Protein AF-A0A411WK55-F1 (afdb_monomer_lite)

pLDDT: mean 79.63, std 10.91, range [47.47, 95.5]

Structure (mmCIF, N/CA/C/O backbone):
data_AF-A0A411WK55-F1
#
_entry.id   AF-A0A411WK55-F1
#
loop_
_atom_site.group_PDB
_atom_site.id
_atom_site.type_symbol
_atom_site.label_atom_id
_atom_site.label_alt_id
_atom_site.label_comp_id
_atom_site.label_asym_id
_atom_site.label_entity_id
_atom_site.label_seq_id
_atom_site.pdbx_PDB_ins_code
_atom_site.Cartn_x
_atom_site.Cartn_y
_atom_site.Cartn_z
_atom_site.occupancy
_atom_site.B_iso_or_equiv
_atom_site.auth_seq_id
_atom_site.auth_comp_id
_atom_site.auth_asym_id
_atom_site.auth_atom_id
_atom_site.pdbx_PDB_model_num
ATOM 1 N N . MET A 1 1 ? -20.002 11.702 21.467 1.00 51.81 1 MET A N 1
ATOM 2 C CA . MET A 1 1 ? -18.651 11.109 21.383 1.00 51.81 1 MET A CA 1
ATOM 3 C C . MET A 1 1 ? -18.564 10.026 20.300 1.00 51.81 1 MET A C 1
ATOM 5 O O . MET A 1 1 ? -18.012 10.334 19.254 1.00 51.81 1 MET A O 1
ATOM 9 N N . LYS A 1 2 ? -19.257 8.874 20.418 1.00 56.66 2 LYS A N 1
ATOM 10 C CA . LYS A 1 2 ? -19.287 7.776 19.410 1.00 56.66 2 LYS A CA 1
ATOM 11 C C . LYS A 1 2 ? -19.399 8.180 17.933 1.00 56.66 2 LYS A C 1
ATOM 13 O O . LYS A 1 2 ? -18.651 7.687 17.099 1.00 56.66 2 LYS A O 1
ATOM 18 N N . LYS A 1 3 ? -20.364 9.044 17.592 1.00 66.00 3 LYS A N 1
ATOM 19 C CA . LYS A 1 3 ? -20.593 9.453 16.196 1.00 66.00 3 LYS A CA 1
ATOM 20 C C . LYS A 1 3 ? -19.420 10.270 15.648 1.00 66.00 3 LYS A C 1
ATOM 22 O O . LYS A 1 3 ? -19.093 10.124 14.482 1.00 66.00 3 LYS A O 1
ATOM 27 N N . ALA A 1 4 ? -18.774 11.075 16.493 1.00 69.44 4 ALA A N 1
ATOM 28 C CA . ALA A 1 4 ? -17.650 11.920 16.102 1.00 69.44 4 ALA A CA 1
ATOM 29 C C . ALA A 1 4 ? -16.384 11.088 15.837 1.00 69.44 4 ALA A C 1
ATOM 31 O O . ALA A 1 4 ? -15.722 11.294 14.826 1.00 69.44 4 ALA A O 1
ATOM 32 N N . GLU A 1 5 ? -16.089 10.102 16.688 1.00 65.69 5 GLU A N 1
ATOM 33 C CA . GLU A 1 5 ? -14.929 9.208 16.523 1.00 65.69 5 GLU A CA 1
ATOM 34 C C . GLU A 1 5 ? -15.105 8.265 15.330 1.00 65.69 5 GLU A C 1
ATOM 36 O O . GLU A 1 5 ? -14.222 8.175 14.477 1.00 65.69 5 GLU A O 1
ATOM 41 N N . ALA A 1 6 ? -16.280 7.638 15.199 1.00 68.75 6 ALA A N 1
ATOM 42 C CA . ALA A 1 6 ? -16.595 6.793 14.047 1.00 68.75 6 ALA A CA 1
ATOM 43 C C . ALA A 1 6 ? -16.559 7.584 12.727 1.00 68.75 6 ALA A C 1
ATOM 45 O O . ALA A 1 6 ? -16.070 7.087 11.713 1.00 68.75 6 ALA A O 1
ATOM 46 N N . GLN A 1 7 ? -17.036 8.832 12.737 1.00 75.38 7 GLN A N 1
ATOM 47 C CA . GLN A 1 7 ? -16.972 9.720 11.578 1.00 75.38 7 GLN A CA 1
ATOM 48 C C . GLN A 1 7 ? -15.535 10.149 11.264 1.00 75.38 7 GLN A C 1
ATOM 50 O O . GLN A 1 7 ? -15.163 10.172 10.093 1.00 75.38 7 GLN A O 1
ATOM 55 N N . SER A 1 8 ? -14.707 10.416 12.279 1.00 73.25 8 SER A N 1
ATOM 56 C CA . SER A 1 8 ? -13.280 10.698 12.091 1.00 73.25 8 SER A CA 1
ATOM 57 C C . SER A 1 8 ? -12.547 9.508 11.465 1.00 73.25 8 SER A C 1
ATOM 59 O O . SER A 1 8 ? -11.769 9.683 10.527 1.00 73.25 8 SER A O 1
ATOM 61 N N . TYR A 1 9 ? -12.844 8.281 11.907 1.00 72.62 9 TYR A N 1
ATOM 62 C CA . TYR A 1 9 ? -12.300 7.070 11.292 1.00 72.62 9 TYR A CA 1
ATOM 63 C C . TYR A 1 9 ? -12.713 6.939 9.824 1.00 72.62 9 TYR A C 1
ATOM 65 O O . TYR A 1 9 ? -11.862 6.726 8.959 1.00 72.62 9 TYR A O 1
ATOM 73 N N . TRP A 1 10 ? -14.005 7.108 9.529 1.00 76.88 10 TRP A N 1
ATOM 74 C CA . TRP A 1 10 ? -14.498 7.042 8.156 1.00 76.88 10 TRP A CA 1
ATOM 75 C C . TRP A 1 10 ? -13.820 8.093 7.268 1.00 76.88 10 TRP A C 1
ATOM 77 O O . TRP A 1 10 ? -13.383 7.780 6.165 1.00 76.88 10 TRP A O 1
ATOM 87 N N . GLN A 1 11 ? -13.633 9.317 7.766 1.00 81.81 11 GLN A N 1
ATOM 88 C CA . GLN A 1 11 ? -12.897 10.358 7.045 1.00 81.81 11 GLN A CA 1
ATOM 89 C C . GLN A 1 11 ? -11.448 9.949 6.751 1.00 81.81 11 GLN A C 1
ATOM 91 O O . GLN A 1 11 ? -10.995 10.099 5.617 1.00 81.81 11 GLN A O 1
ATOM 96 N N . ARG A 1 12 ? -10.733 9.373 7.728 1.00 81.81 12 ARG A N 1
ATOM 97 C CA . ARG A 1 12 ? -9.362 8.872 7.525 1.00 81.81 12 ARG A CA 1
ATOM 98 C C . ARG A 1 12 ? -9.328 7.749 6.491 1.00 81.81 12 ARG A C 1
ATOM 100 O O . ARG A 1 12 ? -8.509 7.790 5.580 1.00 81.81 12 ARG A O 1
ATOM 107 N N . SER A 1 13 ? -10.232 6.775 6.589 1.00 82.06 13 SER A N 1
ATOM 108 C CA . SER A 1 13 ? -10.284 5.657 5.642 1.00 82.06 13 SER A CA 1
ATOM 109 C C . SER A 1 13 ? -10.626 6.115 4.221 1.00 82.06 13 SER A C 1
ATOM 111 O O . SER A 1 13 ? -10.028 5.617 3.271 1.00 82.06 13 SER A O 1
ATOM 113 N N . MET A 1 14 ? -11.540 7.079 4.061 1.00 85.25 14 MET A N 1
ATOM 114 C CA . MET A 1 14 ? -11.837 7.672 2.751 1.00 85.25 14 MET A CA 1
ATOM 115 C C . MET A 1 14 ? -10.642 8.437 2.184 1.00 85.25 14 MET A C 1
ATOM 117 O O . MET A 1 14 ? -10.409 8.375 0.982 1.00 85.25 14 MET A O 1
ATOM 121 N N . LEU A 1 15 ? -9.861 9.121 3.027 1.00 88.19 15 LEU A N 1
ATOM 122 C CA . LEU A 1 15 ? -8.651 9.816 2.592 1.00 88.19 15 LEU A CA 1
ATOM 123 C C . LEU A 1 15 ? -7.619 8.831 2.035 1.00 88.19 15 LEU A C 1
ATOM 125 O O . LEU A 1 15 ? -7.113 9.047 0.936 1.00 88.19 15 LEU A O 1
ATOM 129 N N . PHE A 1 16 ? -7.339 7.729 2.738 1.00 87.94 16 PHE A N 1
ATOM 130 C CA . PHE A 1 16 ? -6.414 6.708 2.232 1.00 87.94 16 PHE A CA 1
ATOM 131 C C . PHE A 1 16 ? -6.921 6.044 0.952 1.00 87.94 16 PHE A C 1
ATOM 133 O O . PHE A 1 16 ? -6.137 5.845 0.026 1.00 87.94 16 PHE A O 1
ATOM 140 N N . LEU A 1 17 ? -8.225 5.763 0.867 1.00 88.06 17 LEU A N 1
ATOM 141 C CA . LEU A 1 17 ? -8.839 5.234 -0.348 1.00 88.06 17 LEU A CA 1
ATOM 142 C C . LEU A 1 17 ? -8.695 6.216 -1.522 1.00 88.06 17 LEU A C 1
ATOM 144 O O . LEU A 1 17 ? -8.305 5.807 -2.612 1.00 88.06 17 LEU A O 1
ATOM 148 N N . ALA A 1 18 ? -8.965 7.505 -1.303 1.00 91.75 18 ALA A N 1
ATOM 149 C CA . ALA A 1 18 ? -8.844 8.539 -2.327 1.00 91.75 18 ALA A CA 1
ATOM 150 C C . ALA A 1 18 ? -7.392 8.705 -2.794 1.00 91.75 18 ALA A C 1
ATOM 152 O O . ALA A 1 18 ? -7.129 8.706 -3.994 1.00 91.75 18 ALA A O 1
ATOM 153 N N . MET A 1 19 ? -6.438 8.768 -1.860 1.00 91.19 19 MET A N 1
ATOM 154 C CA . MET A 1 19 ? -5.007 8.816 -2.177 1.00 91.19 19 MET A CA 1
ATOM 155 C C . MET A 1 19 ? -4.568 7.570 -2.954 1.00 91.19 19 MET A C 1
ATOM 157 O O . MET A 1 19 ? -3.889 7.684 -3.972 1.00 91.19 19 MET A O 1
ATOM 161 N N . GLY A 1 20 ? -5.007 6.384 -2.526 1.00 91.62 20 GLY A N 1
ATOM 162 C CA . GLY A 1 20 ? -4.757 5.130 -3.232 1.00 91.62 20 GLY A CA 1
ATOM 163 C C . GLY A 1 20 ? -5.333 5.132 -4.649 1.00 91.62 20 GLY A C 1
ATOM 164 O O . GLY A 1 20 ? -4.647 4.722 -5.584 1.00 91.62 20 GLY A O 1
ATOM 165 N N . ALA A 1 21 ? -6.551 5.644 -4.838 1.00 93.06 21 ALA A N 1
ATOM 166 C CA . ALA A 1 21 ? -7.191 5.754 -6.147 1.00 93.06 21 ALA A CA 1
ATOM 167 C C . ALA A 1 21 ? -6.436 6.713 -7.081 1.00 93.06 21 ALA A C 1
ATOM 169 O O . ALA A 1 21 ? -6.178 6.360 -8.230 1.00 93.06 21 ALA A O 1
ATOM 170 N N . VAL A 1 22 ? -6.021 7.883 -6.583 1.00 95.50 22 VAL A N 1
ATOM 171 C CA . VAL A 1 22 ? -5.229 8.859 -7.352 1.00 95.50 22 VAL A CA 1
ATOM 172 C C . VAL A 1 22 ? -3.902 8.252 -7.803 1.00 95.50 22 VAL A C 1
ATOM 174 O O . VAL A 1 22 ? -3.541 8.363 -8.973 1.00 95.50 22 VAL A O 1
ATOM 177 N N . ILE A 1 23 ? -3.198 7.557 -6.909 1.00 94.81 23 ILE A N 1
ATOM 178 C CA . ILE A 1 23 ? -1.915 6.919 -7.233 1.00 94.81 23 ILE A CA 1
ATOM 179 C C . ILE A 1 23 ? -2.110 5.758 -8.205 1.00 94.81 23 ILE A C 1
ATOM 181 O O . ILE A 1 23 ? -1.324 5.614 -9.135 1.00 94.81 23 ILE A O 1
ATOM 185 N N . THR A 1 24 ? -3.172 4.967 -8.043 1.00 94.31 24 THR A N 1
ATOM 186 C CA . THR A 1 24 ? -3.509 3.881 -8.978 1.00 94.31 24 THR A CA 1
ATOM 187 C C . THR A 1 24 ? -3.801 4.430 -10.373 1.00 94.31 24 THR A C 1
ATOM 189 O O . THR A 1 24 ? -3.313 3.891 -11.364 1.00 94.31 24 THR A O 1
ATOM 192 N N . LEU A 1 25 ? -4.558 5.526 -10.463 1.00 95.50 25 LEU A N 1
ATOM 193 C CA . LEU A 1 25 ? -4.863 6.191 -11.727 1.00 95.50 25 LEU A CA 1
ATOM 194 C C . LEU A 1 25 ? -3.594 6.740 -12.381 1.00 95.50 25 LEU A C 1
ATOM 196 O O . LEU A 1 25 ? -3.365 6.507 -13.565 1.00 95.50 25 LEU A O 1
ATOM 200 N N . PHE A 1 26 ? -2.743 7.418 -11.609 1.00 94.69 26 PHE A N 1
ATOM 201 C CA . PHE A 1 26 ? -1.480 7.948 -12.113 1.00 94.69 26 PHE A CA 1
ATOM 202 C C . PHE A 1 26 ? -0.539 6.828 -12.576 1.00 94.69 26 PHE A C 1
ATOM 204 O O . PHE A 1 26 ? 0.022 6.913 -13.666 1.00 94.69 26 PHE A O 1
ATOM 211 N N . PHE A 1 27 ? -0.443 5.735 -11.811 1.00 94.50 27 PHE A N 1
ATOM 212 C CA . PHE A 1 27 ? 0.289 4.535 -12.214 1.00 94.50 27 PHE A CA 1
ATOM 213 C C . PHE A 1 27 ? -0.250 3.973 -13.532 1.00 94.50 27 PHE A C 1
ATOM 215 O O . PHE A 1 27 ? 0.533 3.695 -14.431 1.00 94.50 27 PHE A O 1
ATOM 222 N N . GLY A 1 28 ? -1.573 3.856 -13.678 1.00 94.44 28 GLY A N 1
ATOM 223 C CA . GLY A 1 28 ? -2.207 3.382 -14.907 1.00 94.44 28 GLY A CA 1
ATOM 224 C C . GLY A 1 28 ? -1.860 4.243 -16.123 1.00 94.44 28 GLY A C 1
ATOM 225 O O . GLY A 1 28 ? -1.480 3.705 -17.159 1.00 94.44 28 GLY A O 1
ATOM 226 N N . ILE A 1 29 ? -1.916 5.573 -15.991 1.00 94.88 29 ILE A N 1
ATOM 227 C CA . ILE A 1 29 ? -1.540 6.497 -17.075 1.00 94.88 29 ILE A CA 1
ATOM 228 C C . ILE A 1 29 ? -0.087 6.270 -17.501 1.00 94.88 29 ILE A C 1
ATOM 230 O O . ILE A 1 29 ? 0.184 6.149 -18.694 1.00 94.88 29 ILE A O 1
ATOM 234 N N . VAL A 1 30 ? 0.842 6.182 -16.544 1.00 93.94 30 VAL A N 1
ATOM 235 C CA . VAL A 1 30 ? 2.261 5.960 -16.855 1.00 93.94 30 VAL A CA 1
ATOM 236 C C . VAL A 1 30 ? 2.475 4.568 -17.458 1.00 93.94 30 VAL A C 1
ATOM 238 O O . VAL A 1 30 ? 3.182 4.450 -18.456 1.00 93.94 30 VAL A O 1
ATOM 241 N N . PHE A 1 31 ? 1.801 3.541 -16.939 1.00 92.31 31 PHE A N 1
ATOM 242 C CA . PHE A 1 31 ? 1.929 2.156 -17.395 1.00 92.31 31 PHE A CA 1
ATOM 243 C C . PHE A 1 31 ? 1.496 1.944 -18.852 1.00 92.31 31 PHE A C 1
ATOM 245 O O . PHE A 1 31 ? 2.062 1.097 -19.546 1.00 92.31 31 PHE A O 1
ATOM 252 N N . PHE A 1 32 ? 0.493 2.695 -19.316 1.00 92.56 32 PHE A N 1
ATOM 253 C CA . PHE A 1 32 ? 0.007 2.655 -20.700 1.00 92.56 32 PHE A CA 1
ATOM 254 C C . PHE A 1 32 ? 0.627 3.732 -21.603 1.00 92.56 32 PHE A C 1
ATOM 256 O O . PHE A 1 32 ? 0.312 3.787 -22.792 1.00 92.56 32 PHE A O 1
ATOM 263 N N . SER A 1 33 ? 1.496 4.589 -21.065 1.00 92.25 33 SER A N 1
ATOM 264 C CA . SER A 1 33 ? 2.212 5.595 -21.851 1.00 92.25 33 SER A CA 1
ATOM 265 C C . SER A 1 33 ? 3.366 4.983 -22.657 1.00 92.25 33 SER A C 1
ATOM 267 O O . SER A 1 33 ? 3.734 3.820 -22.482 1.00 92.25 33 SER A O 1
ATOM 269 N N . THR A 1 34 ? 3.938 5.768 -23.574 1.00 87.44 34 THR A N 1
ATOM 270 C CA . THR A 1 34 ? 5.032 5.319 -24.442 1.00 87.44 34 THR A CA 1
ATOM 271 C C . THR A 1 34 ? 6.211 4.796 -23.629 1.00 87.44 34 THR A C 1
ATOM 273 O O . THR A 1 34 ? 6.755 5.491 -22.773 1.00 87.44 34 THR A O 1
ATOM 276 N N . SER A 1 35 ? 6.644 3.579 -23.956 1.00 85.44 35 SER A N 1
ATOM 277 C CA . SER A 1 35 ? 7.739 2.887 -23.286 1.00 85.44 35 SER A CA 1
ATOM 278 C C . SER A 1 35 ? 9.071 3.616 -23.457 1.00 85.44 35 SER A C 1
ATOM 280 O O . SER A 1 35 ? 9.732 3.504 -24.486 1.00 85.44 35 SER A O 1
ATOM 282 N N . THR A 1 36 ? 9.481 4.337 -22.418 1.00 87.12 36 THR A N 1
ATOM 283 C CA . THR A 1 36 ? 10.790 4.983 -22.305 1.00 87.12 36 THR A CA 1
ATOM 284 C C . THR A 1 36 ? 11.476 4.574 -21.002 1.00 87.12 36 THR A C 1
ATOM 286 O O . THR A 1 36 ? 10.853 4.098 -20.054 1.00 87.12 36 THR A O 1
ATOM 289 N N . LEU A 1 37 ? 12.787 4.795 -20.915 1.00 82.62 37 LEU A N 1
ATOM 290 C CA . LEU A 1 37 ? 13.534 4.521 -19.684 1.00 82.62 37 LEU A CA 1
ATOM 291 C C . LEU A 1 37 ? 13.024 5.376 -18.507 1.00 82.62 37 LEU A C 1
ATOM 293 O O . LEU A 1 37 ? 12.929 4.895 -17.378 1.00 82.62 37 LEU A O 1
ATOM 297 N N . ILE A 1 38 ? 12.628 6.620 -18.791 1.00 86.19 38 ILE A N 1
ATOM 298 C CA . ILE A 1 38 ? 12.078 7.558 -17.807 1.00 86.19 38 ILE A CA 1
ATOM 299 C C . ILE A 1 38 ? 10.718 7.074 -17.297 1.00 86.19 38 ILE A C 1
ATOM 301 O O . ILE A 1 38 ? 10.494 7.083 -16.090 1.00 86.19 38 ILE A O 1
ATOM 305 N N . THR A 1 39 ? 9.824 6.608 -18.177 1.00 90.44 39 THR A N 1
ATOM 306 C CA . THR A 1 39 ? 8.502 6.118 -17.752 1.00 90.44 39 THR A CA 1
ATOM 307 C C . THR A 1 39 ? 8.622 4.923 -16.816 1.00 90.44 39 THR A C 1
ATOM 309 O O . THR A 1 39 ? 7.969 4.918 -15.781 1.00 90.44 39 THR A O 1
ATOM 312 N N . TYR A 1 40 ? 9.522 3.970 -17.081 1.00 88.00 40 TYR A N 1
ATOM 313 C CA . TYR A 1 40 ? 9.740 2.836 -16.172 1.00 88.00 40 TYR A CA 1
ATOM 314 C C . TYR A 1 40 ? 10.320 3.249 -14.819 1.00 88.00 40 TYR A C 1
ATOM 316 O O . TYR A 1 40 ? 9.947 2.692 -13.787 1.00 88.00 40 TYR A O 1
ATOM 324 N N . PHE A 1 41 ? 11.213 4.241 -14.802 1.00 85.56 41 PHE A N 1
ATOM 325 C CA . PHE A 1 41 ? 11.703 4.805 -13.548 1.00 85.56 41 PHE A CA 1
ATOM 326 C C . PHE A 1 41 ? 10.572 5.456 -12.743 1.00 85.56 41 PHE A C 1
ATOM 328 O O . PHE A 1 41 ? 10.442 5.211 -11.544 1.00 85.56 41 PHE A O 1
ATOM 335 N N . ILE A 1 42 ? 9.706 6.221 -13.409 1.00 89.88 42 ILE A N 1
ATOM 336 C CA . ILE A 1 42 ? 8.528 6.831 -12.789 1.00 89.88 42 ILE A CA 1
ATOM 337 C C . ILE A 1 42 ? 7.558 5.754 -12.272 1.00 89.88 42 ILE A C 1
ATOM 339 O O . ILE A 1 42 ? 7.096 5.870 -11.138 1.00 89.88 42 ILE A O 1
ATOM 343 N N . GLU A 1 43 ? 7.294 4.680 -13.029 1.00 92.06 43 GLU A N 1
ATOM 344 C CA . GLU A 1 43 ? 6.476 3.546 -12.564 1.00 92.06 43 GLU A CA 1
ATOM 345 C C . GLU A 1 43 ? 7.021 2.954 -11.256 1.00 92.06 43 GLU A C 1
ATOM 347 O O . GLU A 1 43 ? 6.259 2.735 -10.312 1.00 92.06 43 GLU A O 1
ATOM 352 N N . MET A 1 44 ? 8.343 2.747 -11.169 1.00 88.69 44 MET A N 1
ATOM 353 C CA . MET A 1 44 ? 8.988 2.254 -9.950 1.00 88.69 44 MET A CA 1
ATOM 354 C C . MET A 1 44 ? 8.758 3.205 -8.770 1.00 88.69 44 MET A C 1
ATOM 356 O O . MET A 1 44 ? 8.324 2.757 -7.708 1.00 88.69 44 MET A O 1
ATOM 360 N N . VAL A 1 45 ? 8.966 4.512 -8.949 1.00 88.94 45 VAL A N 1
ATOM 361 C CA . VAL A 1 45 ? 8.745 5.510 -7.887 1.00 88.94 45 VAL A CA 1
ATOM 362 C C . VAL A 1 45 ? 7.289 5.504 -7.410 1.00 88.94 45 VAL A C 1
ATOM 364 O O . VAL A 1 45 ? 7.037 5.425 -6.207 1.00 88.94 45 VAL A O 1
ATOM 367 N N . ILE A 1 46 ? 6.324 5.519 -8.335 1.00 92.81 46 ILE A N 1
ATOM 368 C CA . ILE A 1 46 ? 4.891 5.505 -8.001 1.00 92.81 46 ILE A CA 1
ATOM 369 C C . ILE A 1 46 ? 4.521 4.218 -7.261 1.00 92.81 46 ILE A C 1
ATOM 371 O O . ILE A 1 46 ? 3.767 4.258 -6.290 1.00 92.81 46 ILE A O 1
ATOM 375 N N . SER A 1 47 ? 5.071 3.076 -7.676 1.00 92.88 47 SER A N 1
ATOM 376 C CA . SER A 1 47 ? 4.798 1.796 -7.024 1.00 92.88 47 SER A CA 1
ATOM 377 C C . SER A 1 47 ? 5.281 1.766 -5.566 1.00 92.88 47 SER A C 1
ATOM 379 O O . SER A 1 47 ? 4.556 1.298 -4.688 1.00 92.88 47 SER A O 1
ATOM 381 N N . ILE A 1 48 ? 6.437 2.376 -5.270 1.00 89.44 48 ILE A N 1
ATOM 382 C CA . ILE A 1 48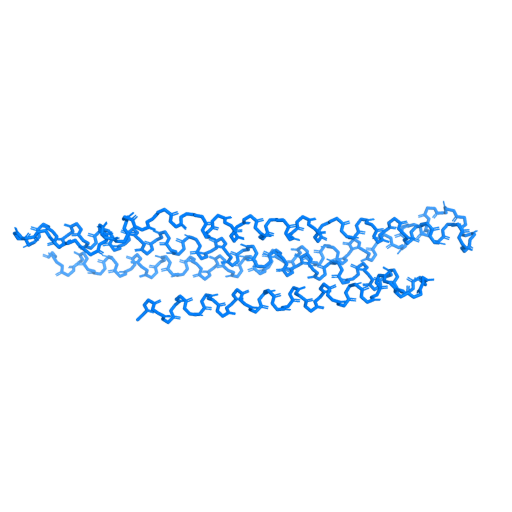 ? 6.944 2.534 -3.898 1.00 89.44 48 ILE A CA 1
ATOM 383 C C . ILE A 1 48 ? 6.027 3.457 -3.083 1.00 89.44 48 ILE A C 1
ATOM 385 O O . ILE A 1 48 ? 5.733 3.152 -1.926 1.00 89.44 48 ILE A O 1
ATOM 389 N N . MET A 1 49 ? 5.528 4.550 -3.673 1.00 90.38 49 MET A N 1
ATOM 390 C CA . MET A 1 49 ? 4.534 5.418 -3.020 1.00 90.38 49 MET A CA 1
ATOM 391 C C . MET A 1 49 ? 3.216 4.678 -2.740 1.00 90.38 49 MET A C 1
ATOM 393 O O . MET A 1 49 ? 2.579 4.889 -1.710 1.00 90.38 49 MET A O 1
ATOM 397 N N . GLY A 1 50 ? 2.806 3.774 -3.626 1.00 92.50 50 GLY A N 1
ATOM 398 C CA . GLY A 1 50 ? 1.647 2.921 -3.393 1.00 92.50 50 GLY A CA 1
ATOM 399 C C . GLY A 1 50 ? 1.851 1.939 -2.232 1.00 92.50 50 GLY A C 1
ATOM 400 O O . GLY A 1 50 ? 0.942 1.745 -1.421 1.00 92.50 50 GLY A O 1
ATOM 401 N N . ILE A 1 51 ? 3.060 1.384 -2.072 1.00 91.19 51 ILE A N 1
ATOM 402 C CA . ILE A 1 51 ? 3.416 0.545 -0.914 1.00 91.19 51 ILE A CA 1
ATOM 403 C C . ILE A 1 51 ? 3.327 1.343 0.392 1.00 91.19 51 ILE A C 1
ATOM 405 O O . ILE A 1 51 ? 2.736 0.860 1.358 1.00 91.19 51 ILE A O 1
ATOM 409 N N . THR A 1 52 ? 3.876 2.563 0.447 1.00 89.75 52 THR A N 1
ATOM 410 C CA . THR A 1 52 ? 3.838 3.373 1.681 1.00 89.75 52 THR A CA 1
ATOM 411 C C . THR A 1 52 ? 2.408 3.696 2.097 1.00 89.75 52 THR A C 1
ATOM 413 O O . THR A 1 52 ? 2.055 3.544 3.266 1.00 89.75 52 THR A O 1
ATOM 416 N N . ILE A 1 53 ? 1.556 4.077 1.145 1.00 90.69 53 ILE A N 1
ATOM 417 C CA . ILE A 1 53 ? 0.165 4.441 1.428 1.00 90.69 53 ILE A CA 1
ATOM 418 C C . ILE A 1 53 ? -0.687 3.227 1.787 1.00 90.69 53 ILE A C 1
ATOM 420 O O . ILE A 1 53 ? -1.454 3.297 2.746 1.00 90.69 53 ILE A O 1
ATOM 424 N N . SER A 1 54 ? -0.535 2.101 1.086 1.00 91.56 54 SER A N 1
ATOM 425 C CA . SER A 1 54 ? -1.257 0.869 1.433 1.00 91.56 54 SER A CA 1
ATOM 426 C C . SER A 1 54 ? -0.840 0.321 2.800 1.00 91.56 54 SER A C 1
ATOM 428 O O . SER A 1 54 ? -1.695 -0.102 3.579 1.00 91.56 54 SER A O 1
ATOM 430 N N . HIS A 1 55 ? 0.446 0.409 3.151 1.00 88.62 55 HIS A N 1
ATOM 431 C CA . HIS A 1 55 ? 0.926 0.054 4.483 1.00 88.62 55 HIS A CA 1
ATOM 432 C C . HIS A 1 55 ? 0.360 0.983 5.567 1.00 88.62 55 HIS A C 1
ATOM 434 O O . HIS A 1 55 ? -0.165 0.507 6.577 1.00 88.62 55 HIS A O 1
ATOM 440 N N . ALA A 1 56 ? 0.403 2.302 5.353 1.00 86.19 56 ALA A N 1
ATOM 441 C CA . ALA A 1 56 ? -0.182 3.273 6.277 1.00 86.19 56 ALA A CA 1
ATOM 442 C C . ALA A 1 56 ? -1.688 3.028 6.482 1.00 86.19 56 ALA A C 1
ATOM 444 O O . ALA A 1 56 ? -2.176 3.032 7.615 1.00 86.19 56 ALA A O 1
ATOM 445 N N . TRP A 1 57 ? -2.418 2.727 5.406 1.00 88.12 57 TRP A N 1
ATOM 446 C CA . TRP A 1 57 ? -3.847 2.434 5.468 1.00 88.12 57 TRP A CA 1
ATOM 447 C C . TRP A 1 57 ? -4.153 1.136 6.229 1.00 88.12 57 TRP A C 1
ATOM 449 O O . TRP A 1 57 ? -5.044 1.108 7.089 1.00 88.12 57 TRP A O 1
ATOM 459 N N . TYR A 1 58 ? -3.362 0.081 6.004 1.00 87.31 58 TYR A N 1
ATOM 460 C CA . TYR A 1 58 ? -3.448 -1.159 6.774 1.00 87.31 58 TYR A CA 1
ATOM 461 C C . TYR A 1 58 ? -3.267 -0.900 8.276 1.00 87.31 58 TYR A C 1
ATOM 463 O O . TYR A 1 58 ? -4.063 -1.372 9.090 1.00 87.31 58 TYR A O 1
ATOM 471 N N . ARG A 1 59 ? -2.270 -0.093 8.657 1.00 82.19 59 ARG A N 1
ATOM 472 C CA . ARG A 1 59 ? -1.994 0.255 10.061 1.00 82.19 59 ARG A CA 1
ATOM 473 C C . ARG A 1 59 ? -3.148 1.006 10.712 1.00 82.19 59 ARG A C 1
ATOM 475 O O . ARG A 1 59 ? -3.568 0.628 11.803 1.00 82.19 59 ARG A O 1
ATOM 482 N N . VAL A 1 60 ? -3.698 2.013 10.037 1.00 82.56 60 VAL A N 1
ATOM 483 C CA . VAL A 1 60 ? -4.865 2.760 10.535 1.00 82.56 60 VAL A CA 1
ATOM 484 C C . VAL A 1 60 ? -6.066 1.835 10.734 1.00 82.56 60 VAL A C 1
ATOM 486 O O . VAL A 1 60 ? -6.800 1.967 11.713 1.00 82.56 60 VAL A O 1
ATOM 489 N N . THR A 1 61 ? -6.233 0.846 9.858 1.00 84.06 61 THR A N 1
ATOM 490 C CA . THR A 1 61 ? -7.297 -0.157 9.982 1.00 84.06 61 THR A CA 1
ATOM 491 C C . THR A 1 61 ? -7.070 -1.090 11.173 1.00 84.06 61 THR A C 1
ATOM 493 O O . THR A 1 61 ? -8.007 -1.367 11.920 1.00 84.06 61 THR A O 1
ATOM 496 N N . VAL A 1 62 ? -5.834 -1.542 11.405 1.00 81.44 62 VAL A N 1
ATOM 497 C CA . VAL A 1 62 ? -5.493 -2.358 12.582 1.00 81.44 62 VAL A CA 1
ATOM 498 C C . VAL A 1 62 ? -5.687 -1.575 13.880 1.00 81.44 62 VAL A C 1
ATOM 500 O O . VAL A 1 62 ? -6.292 -2.115 14.807 1.00 81.44 62 VAL A O 1
ATOM 503 N N . ASN A 1 63 ? -5.239 -0.317 13.944 1.00 79.25 63 ASN A N 1
ATOM 504 C CA . ASN A 1 63 ? -5.386 0.483 15.160 1.00 79.25 63 ASN A CA 1
ATOM 505 C C . ASN A 1 63 ? -6.866 0.749 15.480 1.00 79.25 63 ASN A C 1
ATOM 507 O O . ASN A 1 63 ? -7.309 0.586 16.613 1.00 79.25 63 ASN A O 1
ATOM 511 N N . ASN A 1 64 ? -7.681 1.027 14.458 1.00 77.00 64 ASN A N 1
ATOM 512 C CA . ASN A 1 64 ? -9.125 1.164 14.644 1.00 77.00 64 ASN A CA 1
ATOM 513 C C . ASN A 1 64 ? -9.771 -0.110 15.215 1.00 77.00 64 ASN A C 1
ATOM 515 O O . ASN A 1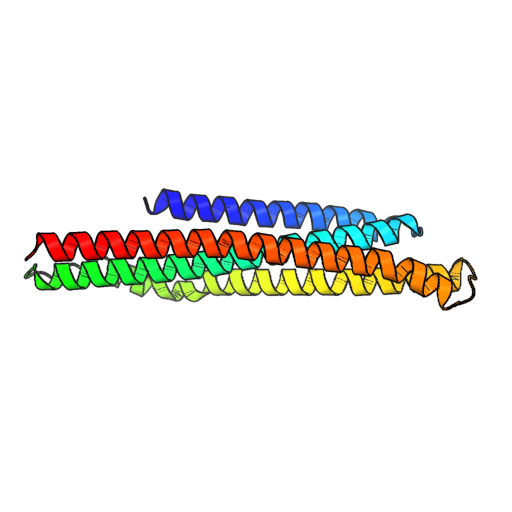 64 ? -10.644 -0.030 16.077 1.00 77.00 64 ASN A O 1
ATOM 519 N N . ASN A 1 65 ? -9.323 -1.293 14.785 1.00 77.62 65 ASN A N 1
ATOM 520 C CA . ASN A 1 65 ? -9.816 -2.552 15.345 1.00 77.62 65 ASN A CA 1
ATOM 521 C C . ASN A 1 65 ? -9.436 -2.710 16.823 1.00 77.62 65 ASN A C 1
ATOM 523 O O . ASN A 1 65 ? -10.242 -3.220 17.605 1.00 77.62 65 ASN A O 1
ATOM 527 N N . TYR A 1 66 ? -8.227 -2.290 17.206 1.00 76.81 66 TYR A N 1
ATOM 528 C CA . TYR A 1 66 ? -7.785 -2.310 18.600 1.00 76.81 66 TYR A CA 1
ATOM 529 C C . TYR A 1 66 ? -8.624 -1.359 19.455 1.00 76.81 66 TYR A C 1
ATOM 531 O O . TYR A 1 66 ? -9.214 -1.794 20.446 1.00 76.81 66 TYR A O 1
ATOM 539 N N . TRP A 1 67 ? -8.776 -0.110 19.011 1.00 75.25 67 TRP A N 1
ATOM 540 C CA . TRP A 1 67 ? -9.590 0.894 19.689 1.00 75.25 67 TRP A CA 1
ATOM 541 C C . TRP A 1 67 ? -11.046 0.438 19.848 1.00 75.25 67 TRP A C 1
ATOM 543 O O . TRP A 1 67 ? -11.590 0.453 20.951 1.00 75.25 67 TRP A O 1
ATOM 553 N N . HIS A 1 68 ? -11.658 -0.088 18.781 1.00 76.00 68 HIS A N 1
ATOM 554 C CA . HIS A 1 68 ? -13.031 -0.593 18.826 1.00 76.00 68 HIS A CA 1
ATOM 555 C C . HIS A 1 68 ? -13.186 -1.757 19.820 1.00 76.00 68 HIS A C 1
ATOM 557 O O . HIS A 1 68 ? -14.199 -1.864 20.515 1.00 76.00 68 HIS A O 1
ATOM 563 N N . LYS A 1 69 ? -12.183 -2.640 19.916 1.00 76.62 69 LYS A N 1
ATOM 564 C CA . LYS A 1 69 ? -12.173 -3.747 20.881 1.00 76.62 69 LYS A CA 1
ATOM 565 C C . LYS A 1 69 ? -11.982 -3.254 22.319 1.00 76.62 69 LYS A C 1
ATOM 567 O O . LYS A 1 69 ? -12.643 -3.784 23.212 1.00 76.62 69 LYS A O 1
ATOM 572 N N . SER A 1 70 ? -11.109 -2.269 22.540 1.00 74.00 70 SER A N 1
ATOM 573 C CA . SER A 1 70 ? -10.888 -1.662 23.859 1.00 74.00 70 SER A CA 1
ATOM 574 C C . SER A 1 70 ? -12.154 -0.971 24.359 1.00 74.00 70 SER A C 1
ATOM 576 O O . SER A 1 70 ? -12.660 -1.293 25.434 1.00 74.00 70 SER A O 1
ATOM 578 N N . TRP A 1 71 ? -12.758 -0.141 23.506 1.00 78.56 71 TRP A N 1
ATOM 579 C CA . TRP A 1 71 ? -14.015 0.536 23.794 1.00 78.56 71 TRP A CA 1
ATOM 580 C C . TRP A 1 71 ? -15.118 -0.458 24.187 1.00 78.56 71 TRP A C 1
ATOM 582 O O . TRP A 1 71 ? -15.787 -0.290 25.207 1.00 78.56 71 TRP A O 1
ATOM 592 N N . TYR A 1 72 ? -15.264 -1.552 23.429 1.00 76.56 72 TYR A N 1
ATOM 593 C CA . TYR A 1 72 ? -16.257 -2.585 23.728 1.00 76.56 72 TYR A CA 1
ATOM 594 C C . TYR A 1 72 ? -16.024 -3.248 25.092 1.00 76.56 72 TYR A C 1
ATOM 596 O O . TYR A 1 72 ? -16.976 -3.530 25.820 1.00 76.56 72 TYR A O 1
ATOM 604 N N . ARG A 1 73 ? -14.757 -3.483 25.457 1.00 78.31 73 ARG A N 1
ATOM 605 C CA . ARG A 1 73 ? -14.386 -4.035 26.764 1.00 78.31 73 ARG A CA 1
ATOM 606 C C . ARG A 1 73 ? -14.760 -3.074 27.891 1.00 78.31 73 ARG A C 1
ATOM 608 O O . ARG A 1 73 ? -15.394 -3.509 28.847 1.00 78.31 73 ARG A O 1
ATOM 615 N N . HIS A 1 74 ? -14.422 -1.794 27.754 1.00 78.19 74 HIS A N 1
ATOM 616 C CA . HIS A 1 74 ? -14.700 -0.783 28.773 1.00 78.19 74 HIS A CA 1
ATOM 617 C C . HIS A 1 74 ? -16.212 -0.626 28.999 1.00 78.19 74 HIS A C 1
ATOM 619 O O . HIS A 1 74 ? -16.691 -0.670 30.131 1.00 78.19 74 HIS A O 1
ATOM 625 N N . VAL A 1 75 ? -17.008 -0.554 27.929 1.00 79.38 75 VAL A N 1
ATOM 626 C CA . VAL A 1 75 ? -18.469 -0.429 28.072 1.00 79.38 75 VAL A CA 1
ATOM 627 C C . VAL A 1 75 ? -19.083 -1.696 28.661 1.00 79.38 75 VAL A C 1
ATOM 629 O O . VAL A 1 75 ? -19.989 -1.600 29.481 1.00 79.38 75 VAL A O 1
ATOM 632 N N . SER A 1 76 ? -18.556 -2.876 28.322 1.00 78.44 76 SER A N 1
ATOM 633 C CA . SER A 1 76 ? -19.001 -4.132 28.936 1.00 78.44 76 SER A CA 1
ATOM 634 C C . SER A 1 76 ? -18.729 -4.182 30.442 1.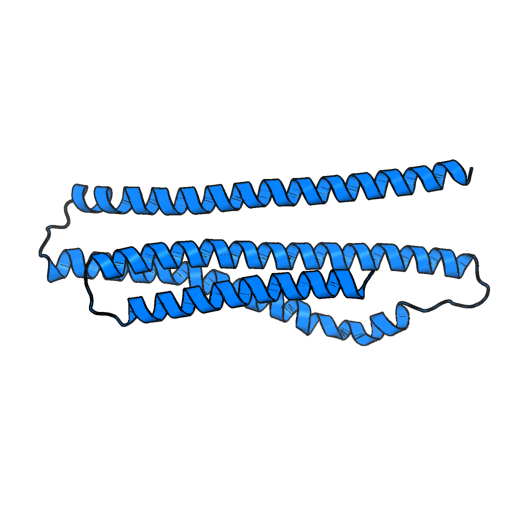00 78.44 76 SER A C 1
ATOM 636 O O . SER A 1 76 ? -19.522 -4.779 31.163 1.00 78.44 76 SER A O 1
ATOM 638 N N . GLN A 1 77 ? -17.635 -3.579 30.917 1.00 78.88 77 GLN A N 1
ATOM 639 C CA . GLN A 1 77 ? -17.332 -3.479 32.349 1.00 78.88 77 GLN A CA 1
ATOM 640 C C . GLN A 1 77 ? -18.268 -2.495 33.060 1.00 78.88 77 GLN A C 1
ATOM 642 O O . GLN A 1 77 ? -18.768 -2.789 34.145 1.00 78.88 77 GLN A O 1
ATOM 647 N N . LEU A 1 78 ? -18.551 -1.351 32.432 1.00 79.00 78 LEU A N 1
ATOM 648 C CA . LEU A 1 78 ? -19.520 -0.385 32.955 1.00 79.00 78 LEU A CA 1
ATOM 649 C C . LEU A 1 78 ? -20.922 -0.994 33.042 1.00 79.00 78 LEU A C 1
ATOM 651 O O . LEU A 1 78 ? -21.625 -0.786 34.026 1.00 79.00 78 LEU A O 1
ATOM 655 N N . GLU A 1 79 ? -21.323 -1.790 32.050 1.00 80.19 79 GLU A N 1
ATOM 656 C CA . GLU A 1 79 ? -22.591 -2.515 32.106 1.00 80.19 79 GLU A CA 1
ATOM 657 C C . GLU A 1 79 ? -22.649 -3.537 33.232 1.00 80.19 79 GLU A C 1
ATOM 659 O O . GLU A 1 79 ? -23.673 -3.609 33.908 1.00 80.19 79 GLU A O 1
ATOM 664 N N . SER A 1 80 ? -21.585 -4.318 33.454 1.00 80.12 80 SER A N 1
ATOM 665 C CA . SER A 1 80 ? -21.575 -5.279 34.560 1.00 80.12 80 SER A CA 1
ATOM 666 C C . SER A 1 80 ? -21.675 -4.574 35.912 1.00 80.12 80 SER A C 1
ATOM 668 O O . SER A 1 80 ? -22.478 -4.982 36.743 1.00 80.12 80 SER A O 1
ATOM 670 N N . GLN A 1 81 ? -20.954 -3.464 36.096 1.00 81.00 81 GLN A N 1
ATOM 671 C CA . GLN A 1 81 ? -21.030 -2.657 37.319 1.00 81.00 81 GLN A CA 1
ATOM 672 C C . GLN A 1 81 ? -22.426 -2.054 37.522 1.00 81.00 81 GLN A C 1
ATOM 674 O O . GLN A 1 81 ? -22.975 -2.068 38.622 1.00 81.00 81 GLN A O 1
ATOM 679 N N . LEU A 1 82 ? -23.043 -1.546 36.452 1.00 78.75 82 LEU A N 1
ATOM 680 C CA . LEU A 1 82 ? -24.380 -0.966 36.532 1.00 78.75 82 LEU A CA 1
ATOM 681 C C . LEU A 1 82 ? -25.452 -2.032 36.800 1.00 78.75 82 LEU A C 1
ATOM 683 O O . LEU A 1 82 ? -26.416 -1.764 37.516 1.00 78.75 82 LEU A O 1
ATOM 687 N N . ALA A 1 83 ? -25.284 -3.237 36.251 1.00 77.19 83 ALA A N 1
ATOM 688 C CA . ALA A 1 83 ? -26.157 -4.376 36.513 1.00 77.19 83 ALA A CA 1
ATOM 689 C C . ALA A 1 83 ? -26.054 -4.876 37.964 1.00 77.19 83 ALA A C 1
ATOM 691 O O . ALA A 1 83 ? -27.055 -5.333 38.505 1.00 77.19 83 ALA A O 1
ATOM 692 N N . GLU A 1 84 ? -24.890 -4.756 38.608 1.00 76.56 84 GLU A N 1
ATOM 693 C CA . GLU A 1 84 ? -24.730 -5.046 40.041 1.00 76.56 84 GLU A CA 1
ATOM 694 C C . GLU A 1 84 ? -25.442 -4.005 40.923 1.00 76.56 84 GLU A C 1
ATOM 696 O O . GLU A 1 84 ? -26.071 -4.361 41.919 1.00 76.56 84 GLU A O 1
ATOM 701 N N . CYS A 1 85 ? -25.420 -2.726 40.534 1.00 71.31 85 CYS A N 1
ATOM 702 C CA . CYS A 1 85 ? -26.092 -1.648 41.272 1.00 71.31 85 CYS A CA 1
ATOM 703 C C . CYS A 1 85 ? -27.612 -1.568 41.026 1.00 71.31 85 CYS A C 1
ATOM 705 O O . CYS A 1 85 ? -28.356 -1.054 41.865 1.00 71.31 85 CYS A O 1
ATOM 707 N N . SER A 1 86 ? -28.101 -2.043 39.879 1.00 63.78 86 SER A N 1
ATOM 708 C CA . SER A 1 86 ? -29.509 -1.951 39.478 1.00 63.78 86 SER A CA 1
ATOM 709 C C . SER A 1 86 ? -30.219 -3.304 39.580 1.00 63.78 86 SER A C 1
ATOM 711 O O . SER A 1 86 ? -29.874 -4.252 38.887 1.00 63.78 86 SER A O 1
ATOM 713 N N . LYS A 1 87 ? -31.336 -3.376 40.324 1.00 62.53 87 LYS A N 1
ATOM 714 C CA . LYS A 1 87 ? -32.234 -4.559 40.342 1.00 62.53 87 LYS A CA 1
ATOM 715 C C . LYS A 1 87 ? -32.847 -4.900 38.971 1.00 62.53 87 LYS A C 1
ATOM 717 O O . LYS A 1 87 ? -33.471 -5.949 38.826 1.00 62.53 87 LYS A O 1
ATOM 722 N N . LYS A 1 88 ? -32.724 -4.013 37.977 1.00 61.28 88 LYS A N 1
ATOM 723 C CA . LYS A 1 88 ? -33.166 -4.241 36.596 1.00 61.28 88 LYS A CA 1
ATOM 724 C C . LYS A 1 88 ? -31.950 -4.409 35.681 1.00 61.28 88 LYS A C 1
ATOM 726 O O . LYS A 1 88 ? -31.060 -3.559 35.737 1.00 61.28 88 LYS A O 1
ATOM 731 N N . PRO A 1 89 ? -31.927 -5.431 34.807 1.00 58.97 89 PRO A N 1
ATOM 732 C CA . PRO A 1 89 ? -30.834 -5.621 33.865 1.00 58.97 89 PRO A CA 1
ATOM 733 C C . PRO A 1 89 ? -30.806 -4.452 32.875 1.00 58.97 89 PRO A C 1
ATOM 735 O O . PRO A 1 89 ? -31.679 -4.336 32.015 1.00 58.97 89 PRO A O 1
ATOM 738 N N . VAL A 1 90 ? -29.805 -3.581 32.993 1.00 61.44 90 VAL A N 1
ATOM 739 C CA . VAL A 1 90 ? -29.534 -2.557 31.982 1.00 61.44 90 VAL A CA 1
ATOM 740 C C . VAL A 1 90 ? -28.773 -3.246 30.854 1.00 61.44 90 VAL A C 1
ATOM 742 O O . VAL A 1 90 ? -27.613 -3.608 31.008 1.00 61.44 90 VAL A O 1
ATOM 745 N N . ARG A 1 91 ? -29.456 -3.507 29.737 1.00 61.22 91 ARG A N 1
ATOM 746 C CA . ARG A 1 91 ? -28.878 -4.129 28.538 1.00 61.22 91 ARG A CA 1
ATOM 747 C C . ARG A 1 91 ? -28.777 -3.087 27.423 1.00 61.22 91 ARG A C 1
ATOM 749 O O . ARG A 1 91 ? -29.680 -2.990 26.605 1.00 61.22 91 ARG A O 1
ATOM 756 N N . MET A 1 92 ? -27.693 -2.321 27.371 1.00 62.66 92 MET A N 1
ATOM 757 C CA . MET A 1 92 ? -27.356 -1.449 26.234 1.00 62.66 92 MET A CA 1
ATOM 758 C C . MET A 1 92 ? -26.511 -2.170 25.163 1.00 62.66 92 MET A C 1
ATOM 760 O O . MET A 1 92 ? -26.641 -1.872 23.978 1.00 62.66 92 MET A O 1
ATOM 764 N N . ILE A 1 93 ? -25.658 -3.132 25.531 1.00 60.78 93 ILE A N 1
ATOM 765 C CA . ILE A 1 93 ? -24.741 -3.831 24.621 1.00 60.78 93 ILE A CA 1
ATOM 766 C C . ILE A 1 93 ? -25.348 -5.130 24.100 1.00 60.78 93 ILE A C 1
ATOM 768 O O . ILE A 1 93 ? -25.009 -5.541 22.997 1.00 60.78 93 ILE A O 1
ATOM 772 N N . SER A 1 94 ? -26.261 -5.787 24.825 1.00 57.47 94 SER A N 1
ATOM 773 C CA . SER A 1 94 ? -26.816 -7.074 24.361 1.00 57.47 94 SER A CA 1
ATOM 774 C C . SER A 1 94 ? -27.550 -6.954 23.014 1.00 57.47 94 SER A C 1
ATOM 776 O O . SER A 1 94 ? -27.473 -7.863 22.189 1.00 57.47 94 SER A O 1
ATOM 778 N N . GLU A 1 95 ? -28.164 -5.795 22.748 1.00 56.59 95 GLU A N 1
ATOM 779 C CA . GLU A 1 95 ? -28.764 -5.475 21.446 1.00 56.59 95 GLU A CA 1
ATOM 780 C C . GLU A 1 95 ? -27.706 -5.157 20.374 1.00 56.59 95 GLU A C 1
ATOM 782 O O . GLU A 1 95 ? -27.852 -5.575 19.227 1.00 56.59 95 GLU A O 1
ATOM 787 N N . LEU A 1 96 ? -26.583 -4.518 20.734 1.00 56.53 96 LEU A N 1
ATOM 788 C CA . LEU A 1 96 ? -25.440 -4.340 19.823 1.00 56.53 96 LEU A CA 1
ATOM 789 C C . LEU A 1 96 ? -24.739 -5.669 19.492 1.00 56.53 96 LEU A C 1
ATOM 791 O O . LEU A 1 96 ? -24.268 -5.851 18.370 1.00 56.53 96 LEU A O 1
ATOM 795 N N . LYS A 1 97 ? -24.687 -6.600 20.451 1.00 53.56 97 LYS A N 1
ATOM 796 C CA . LYS A 1 97 ? -24.069 -7.927 20.323 1.00 53.56 97 LYS A CA 1
ATOM 797 C C . LYS A 1 97 ? -24.845 -8.821 19.351 1.00 53.56 97 LYS A C 1
ATOM 799 O O . LYS A 1 97 ? -24.236 -9.583 18.610 1.00 53.56 97 LYS A O 1
ATOM 804 N N . SER A 1 98 ? -26.172 -8.678 19.299 1.00 47.59 98 SER A N 1
ATOM 805 C CA . SER A 1 98 ? -27.034 -9.318 18.289 1.00 47.59 98 SER A CA 1
ATOM 806 C C . SER A 1 98 ? -26.666 -8.886 16.858 1.00 47.59 98 SER A C 1
ATOM 808 O O . SER A 1 98 ? -26.658 -9.694 15.933 1.00 47.59 98 SER A O 1
ATOM 810 N N . ASN A 1 99 ? -26.225 -7.635 16.686 1.00 47.47 99 ASN A N 1
ATOM 811 C CA . ASN A 1 99 ? -25.768 -7.098 15.403 1.00 47.47 99 ASN A CA 1
ATOM 812 C C . ASN A 1 99 ? -24.265 -7.355 15.130 1.00 47.47 99 ASN A C 1
ATOM 814 O O . ASN A 1 99 ? -23.708 -6.905 14.131 1.00 47.47 99 ASN A O 1
ATOM 818 N N . GLN A 1 100 ? -23.573 -8.101 16.002 1.00 48.75 100 GLN A N 1
ATOM 819 C CA . GLN A 1 100 ? -22.145 -8.437 15.885 1.00 48.75 100 GLN A CA 1
ATOM 820 C C . GLN A 1 100 ? -21.862 -9.566 14.874 1.00 48.75 100 GLN A C 1
ATOM 822 O O . GLN A 1 100 ? -20.723 -10.004 14.725 1.00 48.75 100 GLN A O 1
ATOM 827 N N . ASN A 1 101 ? -22.861 -9.959 14.077 1.00 48.88 101 ASN A N 1
ATOM 828 C CA . ASN A 1 101 ? -22.610 -10.588 12.777 1.00 48.88 101 ASN A CA 1
ATOM 829 C C . ASN A 1 101 ? -21.905 -9.621 11.787 1.00 48.88 101 ASN A C 1
ATOM 831 O O . ASN A 1 101 ? -21.432 -10.046 10.738 1.00 48.88 101 ASN A O 1
ATOM 835 N N . ASN A 1 102 ? -21.730 -8.344 12.167 1.00 50.84 102 ASN A N 1
ATOM 836 C CA . ASN A 1 102 ? -20.922 -7.311 11.500 1.00 50.84 102 ASN A CA 1
ATOM 837 C C . ASN A 1 102 ? -19.392 -7.532 11.513 1.00 50.84 102 ASN A C 1
ATOM 839 O O . ASN A 1 102 ? -18.644 -6.660 11.061 1.00 50.84 102 ASN A O 1
ATOM 843 N N . ASN A 1 103 ? -18.897 -8.697 11.954 1.00 59.62 103 ASN A N 1
ATOM 844 C CA . ASN A 1 103 ? -17.507 -9.105 11.693 1.00 59.62 103 ASN A CA 1
ATOM 845 C C . ASN A 1 103 ? -17.165 -9.047 10.195 1.00 59.62 103 ASN A C 1
ATOM 847 O O . ASN A 1 103 ? -16.013 -8.816 9.843 1.00 59.62 103 ASN A O 1
ATOM 851 N N . THR A 1 104 ? -18.153 -9.198 9.313 1.00 68.50 104 THR A N 1
ATOM 852 C CA . THR A 1 104 ? -17.996 -9.111 7.859 1.00 68.50 104 THR A CA 1
ATOM 853 C C . THR A 1 104 ? -17.435 -7.776 7.386 1.00 68.50 104 THR A C 1
ATOM 855 O O . THR A 1 104 ? -16.502 -7.794 6.596 1.00 68.50 104 THR A O 1
ATOM 858 N N . ALA A 1 105 ? -17.918 -6.626 7.869 1.00 70.69 105 ALA A N 1
ATOM 859 C CA . ALA A 1 105 ? -17.436 -5.322 7.390 1.00 70.69 105 ALA A CA 1
ATOM 860 C C . ALA A 1 105 ? -15.979 -5.051 7.807 1.00 70.69 105 ALA A C 1
ATOM 862 O O . ALA A 1 105 ? -15.162 -4.582 7.014 1.00 70.69 105 ALA A O 1
ATOM 863 N N . LEU A 1 106 ? -15.639 -5.402 9.049 1.00 73.75 106 LEU A N 1
ATOM 864 C CA . LEU A 1 106 ? -14.296 -5.248 9.607 1.00 73.75 106 LEU A CA 1
ATOM 865 C C . LEU A 1 106 ? -13.296 -6.206 8.945 1.00 73.75 106 LEU A C 1
ATOM 867 O O . LEU A 1 106 ? -12.182 -5.812 8.592 1.00 73.75 106 LEU A O 1
ATOM 871 N N . LEU A 1 107 ? -13.711 -7.461 8.746 1.00 78.19 107 LEU A N 1
ATOM 872 C CA . LEU A 1 107 ? -12.933 -8.474 8.042 1.00 78.19 107 LEU A CA 1
ATOM 873 C C . LEU A 1 107 ? -12.740 -8.078 6.577 1.00 78.19 107 LEU A C 1
ATOM 875 O O . LEU A 1 107 ? -11.626 -8.171 6.078 1.00 78.19 107 LEU A O 1
ATOM 879 N N . LEU A 1 108 ? -13.784 -7.579 5.911 1.00 81.75 108 LEU A N 1
ATOM 880 C CA . LEU A 1 108 ? -13.722 -7.125 4.524 1.00 81.75 108 LEU A CA 1
ATOM 881 C C . LEU A 1 108 ? -12.741 -5.968 4.370 1.00 81.75 108 LEU A C 1
ATOM 883 O O . LEU A 1 108 ? -11.894 -6.024 3.485 1.00 81.75 108 LEU A O 1
ATOM 887 N N . ASN A 1 109 ? -12.778 -4.972 5.259 1.00 82.56 109 ASN A N 1
ATOM 888 C CA . ASN A 1 109 ? -11.823 -3.867 5.203 1.00 82.56 109 ASN A CA 1
ATOM 889 C C . ASN A 1 109 ? -10.382 -4.347 5.457 1.00 82.56 109 ASN A C 1
ATOM 891 O O . ASN A 1 109 ? -9.451 -3.958 4.754 1.00 82.56 109 ASN A O 1
ATOM 895 N N . LYS A 1 110 ? -10.177 -5.253 6.420 1.00 84.62 110 LYS A N 1
ATOM 896 C CA . LYS A 1 110 ? -8.856 -5.851 6.666 1.00 84.62 110 LYS A CA 1
ATOM 897 C C . LYS A 1 110 ? -8.348 -6.630 5.447 1.00 84.62 110 LYS A C 1
ATOM 899 O O . LYS A 1 110 ? -7.200 -6.449 5.050 1.00 84.62 110 LYS A O 1
ATOM 904 N N . THR A 1 111 ? -9.191 -7.467 4.851 1.00 87.69 111 THR A N 1
ATOM 905 C CA . THR A 1 111 ? -8.856 -8.259 3.662 1.00 87.69 111 THR A CA 1
ATOM 906 C C . THR A 1 111 ? -8.568 -7.361 2.464 1.00 87.69 111 THR A C 1
ATOM 908 O O . THR A 1 111 ? -7.572 -7.573 1.779 1.00 87.69 111 THR A O 1
ATOM 911 N N . LEU A 1 112 ? -9.372 -6.318 2.247 1.00 87.88 112 LEU A N 1
ATOM 912 C CA . LEU A 1 112 ? -9.174 -5.349 1.171 1.00 87.88 112 LEU A CA 1
ATOM 913 C C . LEU A 1 112 ? -7.822 -4.641 1.301 1.00 87.88 112 LEU A C 1
ATOM 915 O O . LEU A 1 112 ? -7.083 -4.575 0.324 1.00 87.88 112 LEU A O 1
ATOM 919 N N . ASN A 1 113 ? -7.453 -4.195 2.504 1.00 88.94 113 ASN A N 1
ATOM 920 C CA . ASN A 1 113 ? -6.143 -3.587 2.750 1.00 88.94 113 ASN A CA 1
ATOM 921 C C . ASN A 1 113 ? -4.981 -4.544 2.453 1.00 88.94 113 ASN A C 1
ATOM 923 O O . ASN A 1 113 ? -3.989 -4.130 1.861 1.00 88.94 113 ASN A O 1
ATOM 927 N N . ILE A 1 114 ? -5.103 -5.822 2.829 1.00 89.38 114 ILE A N 1
ATOM 928 C CA . ILE A 1 114 ? -4.079 -6.836 2.534 1.00 89.38 114 ILE A CA 1
ATOM 929 C C . ILE A 1 114 ? -3.960 -7.053 1.023 1.00 89.38 114 ILE A C 1
ATOM 931 O O . ILE A 1 114 ? -2.849 -7.066 0.502 1.00 89.38 114 ILE A O 1
ATOM 935 N N . ILE A 1 115 ? -5.085 -7.180 0.312 1.00 91.81 115 ILE A N 1
ATOM 936 C CA . ILE A 1 115 ? -5.095 -7.337 -1.149 1.00 91.81 115 ILE A CA 1
ATOM 937 C C . ILE A 1 115 ? -4.434 -6.129 -1.818 1.00 91.81 115 ILE A C 1
ATOM 939 O O . ILE A 1 115 ? -3.568 -6.308 -2.671 1.00 91.81 115 ILE A O 1
ATOM 943 N N . PHE A 1 116 ? -4.786 -4.909 -1.402 1.00 91.25 116 PHE A N 1
ATOM 944 C CA . PHE A 1 116 ? -4.170 -3.685 -1.917 1.00 91.25 116 PHE A CA 1
ATOM 945 C C . PHE A 1 116 ? -2.669 -3.633 -1.638 1.00 91.25 116 PHE A C 1
ATOM 947 O O . PHE A 1 116 ? -1.897 -3.277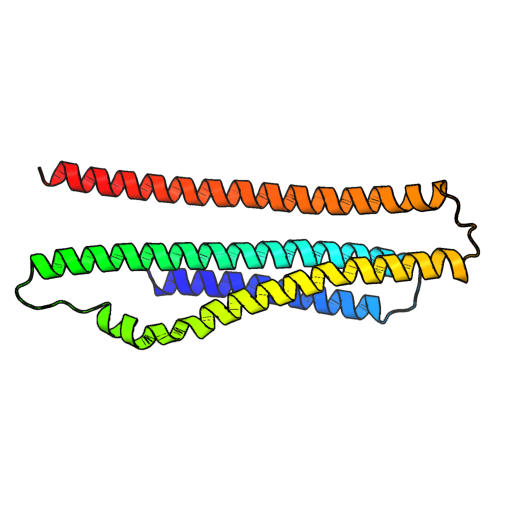 -2.522 1.00 91.25 116 PHE A O 1
ATOM 954 N N . PHE A 1 117 ? -2.239 -4.008 -0.435 1.00 91.00 117 PHE A N 1
ATOM 955 C CA . PHE A 1 117 ? -0.824 -4.038 -0.085 1.00 91.00 117 PHE A CA 1
ATOM 956 C C . PHE A 1 117 ? -0.046 -5.037 -0.952 1.00 91.00 117 PHE A C 1
ATOM 958 O O . PHE A 1 117 ? 0.970 -4.680 -1.543 1.00 91.00 117 PHE A O 1
ATOM 965 N N . VAL A 1 118 ? -0.557 -6.264 -1.104 1.00 91.81 118 VAL A N 1
ATOM 966 C CA . VAL A 1 118 ? 0.056 -7.287 -1.966 1.00 91.81 118 VAL A CA 1
ATOM 967 C C . VAL A 1 118 ? 0.111 -6.819 -3.419 1.00 91.81 118 VAL A C 1
ATOM 969 O O . VAL A 1 118 ? 1.149 -6.960 -4.062 1.00 91.81 118 VAL A O 1
ATOM 972 N N . PHE A 1 119 ? -0.968 -6.215 -3.923 1.00 93.56 119 PHE A N 1
ATOM 973 C CA . PHE A 1 119 ? -1.005 -5.620 -5.257 1.00 93.56 119 PHE A CA 1
ATOM 974 C C . PHE A 1 119 ? 0.131 -4.604 -5.448 1.00 93.56 119 PHE A C 1
ATOM 976 O O . PHE A 1 119 ? 0.904 -4.717 -6.400 1.00 93.56 119 PHE A O 1
ATOM 983 N N . TRP A 1 120 ? 0.305 -3.678 -4.502 1.00 93.75 120 TRP A N 1
ATOM 984 C CA . TRP A 1 120 ? 1.379 -2.686 -4.552 1.00 93.75 120 TRP A CA 1
ATOM 985 C C . TRP A 1 120 ? 2.781 -3.279 -4.402 1.00 93.75 120 TRP A C 1
ATOM 987 O O . TRP A 1 120 ? 3.717 -2.719 -4.958 1.00 93.75 120 TRP A O 1
ATOM 997 N N . CYS A 1 121 ? 2.949 -4.418 -3.726 1.00 90.00 121 CYS A N 1
ATOM 998 C CA . CYS A 1 121 ? 4.232 -5.126 -3.667 1.00 90.00 121 CYS A CA 1
ATOM 999 C C . CYS A 1 121 ? 4.611 -5.818 -4.987 1.00 90.00 121 CYS A C 1
ATOM 1001 O O . CYS A 1 121 ? 5.797 -5.955 -5.280 1.00 90.00 121 CYS A O 1
ATOM 1003 N N . VAL A 1 122 ? 3.634 -6.245 -5.792 1.00 92.62 122 VAL A N 1
ATOM 1004 C CA . VAL A 1 122 ? 3.888 -6.928 -7.075 1.00 92.62 122 VAL A CA 1
ATOM 1005 C C . VAL A 1 122 ? 4.289 -5.942 -8.178 1.00 92.62 122 VAL A C 1
ATOM 1007 O O . VAL A 1 122 ? 5.169 -6.244 -8.983 1.00 92.62 122 VAL A O 1
ATOM 1010 N N . LEU A 1 123 ? 3.695 -4.745 -8.205 1.00 92.69 123 LEU A N 1
ATOM 1011 C CA . LEU A 1 123 ? 3.971 -3.729 -9.229 1.00 92.69 123 LEU A CA 1
ATOM 1012 C C . LEU A 1 123 ? 5.453 -3.324 -9.389 1.00 92.69 123 LEU A C 1
ATOM 1014 O O . LEU A 1 123 ? 5.914 -3.326 -10.531 1.00 92.69 123 LEU A O 1
ATOM 1018 N N . PRO A 1 124 ? 6.242 -3.039 -8.331 1.00 88.06 124 PRO A N 1
ATOM 1019 C CA . PRO A 1 124 ? 7.653 -2.694 -8.500 1.00 88.06 124 PRO A CA 1
ATOM 1020 C C . PRO A 1 124 ? 8.451 -3.836 -9.121 1.00 88.06 124 PRO A C 1
ATOM 1022 O O . PRO A 1 124 ? 9.356 -3.578 -9.906 1.00 88.06 124 PRO A O 1
ATOM 1025 N N . ILE A 1 125 ? 8.105 -5.093 -8.825 1.00 89.31 125 ILE A N 1
ATOM 1026 C CA . ILE A 1 125 ? 8.765 -6.258 -9.427 1.00 89.31 125 ILE A CA 1
ATOM 1027 C C . ILE A 1 125 ? 8.529 -6.254 -10.941 1.00 89.31 125 ILE A C 1
ATOM 1029 O O . ILE A 1 125 ? 9.474 -6.403 -11.713 1.00 89.31 125 ILE A O 1
ATOM 1033 N N . ILE A 1 126 ? 7.287 -6.013 -11.375 1.00 91.50 126 ILE A N 1
ATOM 1034 C CA . ILE A 1 126 ? 6.940 -5.914 -12.800 1.00 91.50 126 ILE A CA 1
ATOM 1035 C C . ILE A 1 126 ? 7.695 -4.754 -13.464 1.00 91.50 126 ILE A C 1
ATOM 1037 O O . ILE A 1 126 ? 8.283 -4.940 -14.530 1.00 91.50 126 ILE A O 1
ATOM 1041 N N . SER A 1 127 ? 7.714 -3.574 -12.839 1.00 90.00 127 SER A N 1
ATOM 1042 C CA . SER A 1 127 ? 8.398 -2.393 -13.381 1.00 90.00 127 SER A CA 1
ATOM 1043 C C . SER A 1 127 ? 9.915 -2.588 -13.471 1.00 90.00 127 SER A C 1
ATOM 1045 O O . SER A 1 127 ? 10.515 -2.212 -14.476 1.00 90.00 127 SER A O 1
ATOM 1047 N N . VAL A 1 128 ? 10.535 -3.259 -12.495 1.00 86.38 128 VAL A N 1
ATOM 1048 C CA . VAL A 1 128 ? 11.959 -3.633 -12.534 1.00 86.38 128 VAL A CA 1
ATOM 1049 C C . VAL A 1 128 ? 12.243 -4.598 -13.689 1.00 86.38 128 VAL A C 1
ATOM 1051 O O . VAL A 1 128 ? 13.197 -4.394 -14.440 1.00 86.38 128 VAL A O 1
ATOM 1054 N N . VAL A 1 129 ? 11.403 -5.618 -13.890 1.00 88.75 129 VAL A N 1
ATOM 1055 C CA . VAL A 1 129 ? 11.559 -6.567 -15.008 1.00 88.75 129 VAL A CA 1
ATOM 1056 C C . VAL A 1 129 ? 11.439 -5.856 -16.359 1.00 88.75 129 VAL A C 1
ATOM 1058 O O . VAL A 1 129 ? 12.289 -6.058 -17.228 1.00 88.75 129 VAL A O 1
ATOM 1061 N N . LYS A 1 130 ? 10.436 -4.984 -16.538 1.00 89.00 130 LYS A N 1
ATOM 1062 C CA . LYS A 1 130 ? 10.275 -4.179 -17.764 1.00 89.00 130 LYS A CA 1
ATOM 1063 C C . LYS A 1 130 ? 11.476 -3.269 -18.016 1.00 89.00 130 LYS A C 1
ATOM 1065 O O . LYS A 1 130 ? 11.955 -3.178 -19.146 1.00 89.00 130 LYS A O 1
ATOM 1070 N N . PHE A 1 131 ? 11.972 -2.624 -16.964 1.00 86.19 131 PHE A N 1
ATOM 1071 C CA . PHE A 1 131 ? 13.134 -1.752 -17.031 1.00 86.19 131 PHE A CA 1
ATOM 1072 C C . PHE A 1 131 ? 14.379 -2.512 -17.508 1.00 86.19 131 PHE A C 1
ATOM 1074 O O . PHE A 1 131 ? 15.041 -2.073 -18.450 1.00 86.19 131 PHE A O 1
ATOM 1081 N N . PHE A 1 132 ? 14.665 -3.684 -16.927 1.00 84.31 132 PHE A N 1
ATOM 1082 C CA . PHE A 1 132 ? 15.781 -4.528 -17.366 1.00 84.31 132 PHE A CA 1
ATOM 1083 C C . PHE A 1 132 ? 15.605 -5.032 -18.796 1.00 84.31 132 PHE A C 1
ATOM 1085 O O . PHE A 1 132 ? 16.559 -4.994 -19.571 1.00 84.31 132 PHE A O 1
ATOM 1092 N N . TYR A 1 133 ? 14.395 -5.454 -19.168 1.00 87.31 133 TYR A N 1
ATOM 1093 C CA . TYR A 1 133 ? 14.101 -5.881 -20.532 1.00 87.31 133 TYR A CA 1
ATOM 1094 C C . TYR A 1 133 ? 14.410 -4.771 -21.545 1.00 87.31 133 TYR A C 1
ATOM 1096 O O . TYR A 1 133 ? 15.132 -5.002 -22.513 1.00 87.31 133 TYR A O 1
ATOM 1104 N N . TYR A 1 134 ? 13.943 -3.546 -21.289 1.00 86.00 134 TYR A N 1
ATOM 1105 C CA . TYR A 1 134 ? 14.214 -2.398 -22.154 1.00 86.00 134 TYR A CA 1
ATOM 1106 C C . TYR A 1 134 ? 15.712 -2.065 -22.215 1.00 86.00 134 TYR A C 1
ATOM 1108 O O . TYR A 1 134 ? 16.267 -1.845 -23.291 1.00 86.00 134 TYR A O 1
ATOM 1116 N N . LEU A 1 135 ? 16.391 -2.058 -21.068 1.00 83.06 135 LEU A N 1
ATOM 1117 C CA . LEU A 1 135 ? 17.799 -1.682 -20.989 1.00 83.06 135 LEU A CA 1
ATOM 1118 C C . LEU A 1 135 ? 18.718 -2.667 -21.722 1.00 83.06 135 LEU A C 1
ATOM 1120 O O . LEU A 1 135 ? 19.653 -2.243 -22.397 1.00 83.06 135 LEU A O 1
ATOM 1124 N N . VAL A 1 136 ? 18.448 -3.966 -21.610 1.00 83.88 136 VAL A N 1
ATOM 1125 C CA . VAL A 1 136 ? 19.284 -5.015 -22.208 1.00 83.88 136 VAL A CA 1
ATOM 1126 C C . VAL A 1 136 ? 18.943 -5.216 -23.682 1.00 83.88 136 VAL A C 1
ATOM 1128 O O . VAL A 1 136 ? 19.841 -5.266 -24.517 1.00 83.88 136 VAL A O 1
ATOM 1131 N N . TYR A 1 137 ? 17.653 -5.325 -24.013 1.00 84.19 137 TYR A N 1
ATOM 1132 C CA . TYR A 1 137 ? 17.222 -5.720 -25.354 1.00 84.19 137 TYR A CA 1
ATOM 1133 C C . TYR A 1 137 ? 17.188 -4.549 -26.340 1.00 84.19 137 TYR A C 1
ATOM 1135 O O . TYR A 1 137 ? 17.599 -4.704 -27.485 1.00 84.19 137 TYR A O 1
ATOM 1143 N N . ILE A 1 138 ? 16.712 -3.374 -25.911 1.00 81.19 138 ILE A N 1
ATOM 1144 C CA . ILE A 1 138 ? 16.508 -2.228 -26.813 1.00 81.19 138 ILE A CA 1
ATOM 1145 C C . ILE A 1 138 ? 17.756 -1.354 -26.885 1.00 81.19 138 ILE A C 1
ATOM 1147 O O . ILE A 1 138 ? 18.183 -0.989 -27.976 1.00 81.19 138 ILE A O 1
ATOM 1151 N N . ASN A 1 139 ? 18.376 -1.042 -25.744 1.00 79.19 139 ASN A N 1
ATOM 1152 C CA . ASN A 1 139 ? 19.565 -0.185 -25.745 1.00 79.19 139 ASN A CA 1
ATOM 1153 C C . ASN A 1 139 ? 20.859 -0.944 -26.092 1.00 79.19 139 ASN A C 1
ATOM 1155 O O . ASN A 1 139 ? 21.909 -0.314 -26.201 1.00 79.19 139 ASN A O 1
ATOM 1159 N N . GLY A 1 140 ? 20.812 -2.278 -26.225 1.00 79.19 140 GLY A N 1
ATOM 1160 C CA . GLY A 1 140 ? 21.983 -3.108 -26.538 1.00 79.19 140 GLY A CA 1
ATOM 1161 C C . GLY A 1 140 ? 23.115 -2.989 -25.512 1.00 79.19 140 GLY A C 1
ATOM 1162 O O . GLY A 1 140 ? 24.263 -3.321 -25.808 1.00 79.19 140 GLY A O 1
ATOM 1163 N N . VAL A 1 141 ? 22.812 -2.477 -24.315 1.00 77.94 141 VAL A N 1
ATOM 1164 C CA . VAL A 1 141 ? 23.794 -2.300 -23.250 1.00 77.94 141 VAL A CA 1
ATOM 1165 C C . VAL A 1 141 ? 24.191 -3.688 -22.781 1.00 77.94 141 VAL A C 1
ATOM 1167 O O . VAL A 1 141 ? 23.349 -4.462 -22.318 1.00 77.94 141 VAL A O 1
ATOM 1170 N N . SER A 1 142 ? 25.481 -4.010 -22.904 1.00 76.50 142 SER A N 1
ATOM 1171 C CA . SER A 1 142 ? 26.010 -5.250 -22.351 1.00 76.50 142 SER A CA 1
ATOM 1172 C C . SER A 1 142 ? 25.660 -5.308 -20.868 1.00 76.50 142 SER A C 1
ATOM 1174 O O . SER A 1 142 ? 25.727 -4.297 -20.161 1.00 76.50 142 SER A O 1
ATOM 1176 N N . LEU A 1 143 ? 25.243 -6.488 -20.406 1.00 72.62 143 LEU A N 1
ATOM 1177 C CA . LEU A 1 143 ? 24.820 -6.746 -19.030 1.00 72.62 143 LEU A CA 1
ATOM 1178 C C . LEU A 1 143 ? 26.048 -6.742 -18.104 1.00 72.62 143 LEU A C 1
ATOM 1180 O O . LEU A 1 143 ? 26.456 -7.748 -17.535 1.00 72.62 143 LEU A O 1
ATOM 1184 N N . SER A 1 144 ? 26.705 -5.590 -18.045 1.00 79.81 144 SER A N 1
ATOM 1185 C CA . SER A 1 144 ? 27.840 -5.298 -17.199 1.00 79.81 144 SER A CA 1
ATOM 1186 C C . SER A 1 144 ? 27.329 -5.158 -15.775 1.00 79.81 144 SER A C 1
ATOM 1188 O O . SER A 1 144 ? 26.406 -4.388 -15.493 1.00 79.81 144 SER A O 1
ATOM 1190 N N . LEU A 1 145 ? 27.979 -5.884 -14.871 1.00 73.19 145 LEU A N 1
ATOM 1191 C CA . LEU A 1 145 ? 27.688 -5.878 -13.443 1.00 73.19 145 LEU A CA 1
ATOM 1192 C C . LEU A 1 145 ? 27.697 -4.449 -12.863 1.00 73.19 145 LEU A C 1
ATOM 1194 O O . LEU A 1 145 ? 26.889 -4.141 -11.992 1.00 73.19 145 LEU A O 1
ATOM 1198 N N . MET A 1 146 ? 28.523 -3.545 -13.405 1.00 76.88 146 MET A N 1
ATOM 1199 C CA . MET A 1 146 ? 28.578 -2.142 -12.974 1.00 76.88 146 MET A CA 1
ATOM 1200 C C . MET A 1 146 ? 27.308 -1.351 -13.310 1.00 76.88 146 MET A C 1
ATOM 1202 O O . MET A 1 146 ? 26.840 -0.576 -12.479 1.00 76.88 146 MET A O 1
ATOM 1206 N N . ASN A 1 147 ? 26.711 -1.570 -14.485 1.00 73.75 147 ASN A N 1
ATOM 1207 C CA . ASN A 1 147 ? 25.488 -0.866 -14.887 1.00 73.75 147 ASN A CA 1
ATOM 1208 C C . ASN A 1 147 ? 24.283 -1.354 -14.077 1.00 73.75 147 ASN A C 1
ATOM 1210 O O . ASN A 1 147 ? 23.461 -0.551 -13.635 1.00 73.75 147 ASN A O 1
ATOM 1214 N N . THR A 1 148 ? 24.208 -2.663 -13.825 1.00 76.50 148 THR A N 1
ATOM 1215 C CA . THR A 1 148 ? 23.182 -3.246 -12.954 1.00 76.50 148 THR A CA 1
ATOM 1216 C C . THR A 1 148 ? 23.307 -2.716 -11.526 1.00 76.50 148 THR A C 1
ATOM 1218 O O . THR A 1 148 ? 22.307 -2.298 -10.947 1.00 76.50 148 THR A O 1
ATOM 1221 N N . LEU A 1 149 ? 24.521 -2.664 -10.965 1.00 79.00 149 LEU A N 1
ATOM 1222 C CA . LEU A 1 149 ? 24.741 -2.123 -9.621 1.00 79.00 149 LEU A CA 1
ATOM 1223 C C . LEU A 1 149 ? 24.377 -0.638 -9.526 1.00 79.00 149 LEU A C 1
ATOM 1225 O O . LEU A 1 149 ? 23.677 -0.253 -8.591 1.00 79.00 149 LEU A O 1
ATOM 1229 N N . PHE A 1 150 ? 24.785 0.181 -10.499 1.00 80.62 150 PHE A N 1
ATOM 1230 C CA . PHE A 1 150 ? 24.482 1.615 -10.515 1.00 80.62 150 PHE A CA 1
ATOM 1231 C C . PHE A 1 150 ? 22.975 1.905 -10.476 1.00 80.62 150 PHE A C 1
ATOM 1233 O O . PHE A 1 150 ? 22.552 2.884 -9.871 1.00 80.62 150 PHE A O 1
ATOM 1240 N N . LEU A 1 151 ? 22.159 1.034 -11.075 1.00 73.88 151 LEU A N 1
ATOM 1241 C CA . LEU A 1 151 ? 20.702 1.169 -11.113 1.00 73.88 151 LEU A CA 1
ATOM 1242 C C . LEU A 1 151 ? 20.004 0.540 -9.900 1.00 73.88 151 LEU A C 1
ATOM 1244 O O . LEU A 1 151 ? 19.020 1.087 -9.402 1.00 73.88 151 LEU A O 1
ATOM 1248 N N . CYS A 1 152 ? 20.530 -0.568 -9.375 1.00 79.25 152 CYS A N 1
ATOM 1249 C CA . CYS A 1 152 ? 19.990 -1.210 -8.177 1.00 79.25 152 CYS A CA 1
ATOM 1250 C C . CYS A 1 152 ? 20.213 -0.375 -6.910 1.00 79.25 152 CYS A C 1
ATOM 1252 O O . CYS A 1 152 ? 19.344 -0.357 -6.044 1.00 79.25 152 CYS A O 1
ATOM 1254 N N . ILE A 1 153 ? 21.342 0.331 -6.789 1.00 83.69 153 ILE A N 1
ATOM 1255 C CA . ILE A 1 153 ? 21.666 1.145 -5.605 1.00 83.69 153 ILE A CA 1
ATOM 1256 C C . ILE A 1 153 ? 20.589 2.206 -5.298 1.00 83.69 153 ILE A C 1
ATOM 1258 O O . ILE A 1 153 ? 20.049 2.174 -4.193 1.00 83.69 153 ILE A O 1
ATOM 1262 N N . PRO A 1 154 ? 20.212 3.120 -6.215 1.00 80.12 154 PRO A N 1
ATOM 1263 C CA . PRO A 1 154 ? 19.193 4.131 -5.931 1.00 80.12 154 PRO A CA 1
ATOM 1264 C C . PRO A 1 154 ? 17.816 3.514 -5.668 1.00 80.12 154 PRO A C 1
ATOM 1266 O O . PRO A 1 154 ? 17.090 4.004 -4.805 1.00 80.12 154 PRO A O 1
ATOM 1269 N N . PHE A 1 155 ? 17.473 2.410 -6.339 1.00 79.88 155 PHE A N 1
ATOM 1270 C CA . PHE A 1 155 ? 16.235 1.678 -6.067 1.00 79.88 155 PHE A CA 1
ATOM 1271 C C . PHE A 1 155 ? 16.220 1.103 -4.644 1.00 79.88 155 PHE A C 1
ATOM 1273 O O . PHE A 1 155 ? 15.265 1.319 -3.899 1.00 79.88 155 PHE A O 1
ATOM 1280 N N . LEU A 1 156 ? 17.300 0.437 -4.228 1.00 83.19 156 LEU A N 1
ATOM 1281 C CA . LEU A 1 156 ? 17.446 -0.091 -2.871 1.00 83.19 156 LEU A CA 1
ATOM 1282 C C . LEU A 1 156 ? 17.429 1.026 -1.825 1.00 83.19 156 LEU A C 1
ATOM 1284 O O . LEU A 1 156 ? 16.788 0.863 -0.791 1.00 83.19 156 LEU A O 1
ATOM 1288 N N . ILE A 1 157 ? 18.060 2.171 -2.103 1.00 86.12 157 ILE A N 1
ATOM 1289 C CA . ILE A 1 157 ? 17.997 3.355 -1.236 1.00 86.12 157 ILE A CA 1
ATOM 1290 C C . ILE A 1 157 ? 16.550 3.842 -1.106 1.00 86.12 157 ILE A C 1
ATOM 1292 O O . ILE A 1 157 ? 16.101 4.092 0.008 1.00 86.12 157 ILE A O 1
ATOM 1296 N N . MET A 1 158 ? 15.791 3.937 -2.203 1.00 82.81 158 MET A N 1
ATOM 1297 C CA . MET A 1 158 ? 14.384 4.350 -2.145 1.00 82.81 158 MET A CA 1
ATOM 1298 C C . MET A 1 158 ? 13.508 3.361 -1.375 1.00 82.81 158 MET A C 1
ATOM 1300 O O . MET A 1 158 ? 12.673 3.782 -0.573 1.00 82.81 158 MET A O 1
ATOM 1304 N N . VAL A 1 159 ? 13.713 2.056 -1.562 1.00 81.88 159 VAL A N 1
ATOM 1305 C CA . VAL A 1 159 ? 13.014 1.019 -0.790 1.00 81.88 159 VAL A CA 1
ATOM 1306 C C . VAL A 1 159 ? 13.377 1.122 0.691 1.00 81.88 159 VAL A C 1
ATOM 1308 O O . VAL A 1 159 ? 12.488 1.109 1.539 1.00 81.88 159 VAL A O 1
ATOM 1311 N N . PHE A 1 160 ? 14.658 1.295 1.018 1.00 84.94 160 PHE A N 1
ATOM 1312 C CA . PHE A 1 160 ? 15.113 1.436 2.398 1.00 84.94 160 PHE A CA 1
ATOM 1313 C C . PHE A 1 160 ? 14.556 2.701 3.058 1.00 84.94 160 PHE A C 1
ATOM 1315 O O . PHE A 1 160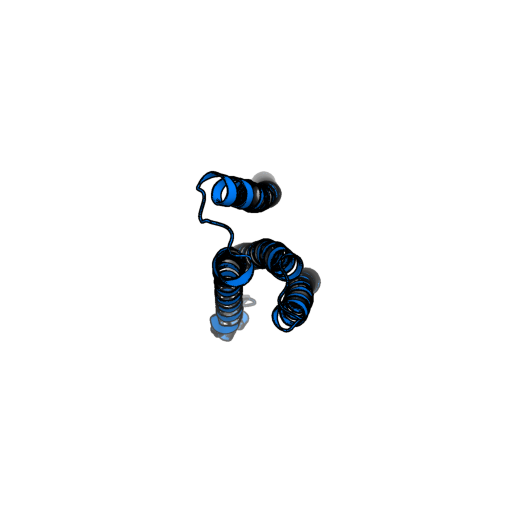 ? 14.067 2.632 4.180 1.00 84.94 160 PHE A O 1
ATOM 1322 N N . LEU A 1 161 ? 14.555 3.838 2.357 1.00 85.12 161 LEU A N 1
ATOM 1323 C CA . LEU A 1 161 ? 13.948 5.083 2.832 1.00 85.12 161 LEU A CA 1
ATOM 1324 C C . LEU A 1 161 ? 12.441 4.927 3.043 1.00 85.12 161 LEU A C 1
ATOM 1326 O O . LEU A 1 161 ? 11.921 5.367 4.061 1.00 85.12 161 LEU A O 1
ATOM 1330 N N . SER A 1 162 ? 11.746 4.254 2.126 1.00 83.25 162 SER A N 1
ATOM 1331 C CA . SER A 1 162 ? 10.324 3.934 2.269 1.00 83.25 162 SER A CA 1
ATOM 1332 C C . SER A 1 162 ? 10.060 3.074 3.509 1.00 83.25 162 SER A C 1
ATOM 1334 O O . SER A 1 162 ? 9.165 3.379 4.299 1.00 83.25 162 SER A O 1
ATOM 1336 N N . ILE A 1 163 ? 10.871 2.039 3.746 1.00 82.75 163 ILE A N 1
ATOM 1337 C CA . ILE A 1 163 ? 10.788 1.205 4.952 1.00 82.75 163 ILE A CA 1
ATOM 1338 C C . ILE A 1 163 ? 11.097 2.033 6.204 1.00 82.75 163 ILE A C 1
ATOM 1340 O O . ILE A 1 163 ? 10.350 1.958 7.175 1.00 82.75 163 ILE A O 1
ATOM 1344 N N . ALA A 1 164 ? 12.144 2.857 6.184 1.00 83.56 164 ALA 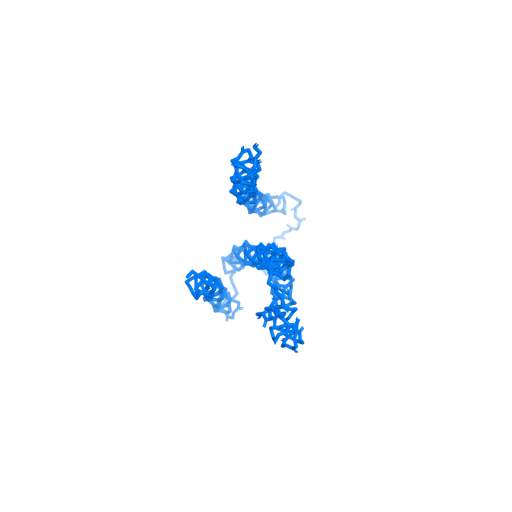A N 1
ATOM 1345 C CA . ALA A 1 164 ? 12.538 3.698 7.309 1.00 83.56 164 ALA A CA 1
ATOM 1346 C C . ALA A 1 164 ? 11.444 4.712 7.670 1.00 83.56 164 ALA A C 1
ATOM 1348 O O . ALA A 1 164 ? 11.100 4.837 8.842 1.00 83.56 164 ALA A O 1
ATOM 1349 N N . ILE A 1 165 ? 10.840 5.372 6.677 1.00 82.94 165 ILE A N 1
ATOM 1350 C CA . ILE A 1 165 ? 9.697 6.273 6.871 1.00 82.94 165 ILE A CA 1
ATOM 1351 C C . ILE A 1 165 ? 8.513 5.498 7.447 1.00 82.94 165 ILE A C 1
ATOM 1353 O O . ILE A 1 165 ? 7.899 5.951 8.408 1.00 82.94 165 ILE A O 1
ATOM 1357 N N . ASN A 1 166 ? 8.214 4.308 6.923 1.00 80.31 166 ASN A N 1
ATOM 1358 C CA . ASN A 1 166 ? 7.153 3.466 7.470 1.00 80.31 166 ASN A CA 1
ATOM 1359 C C . ASN A 1 166 ? 7.418 3.086 8.933 1.00 80.31 166 ASN A C 1
ATOM 1361 O O . ASN A 1 166 ? 6.511 3.205 9.752 1.00 80.31 166 ASN A O 1
ATOM 1365 N N . ILE A 1 167 ? 8.637 2.669 9.287 1.00 80.00 167 ILE A N 1
ATOM 1366 C CA . ILE A 1 167 ? 9.028 2.339 10.668 1.00 80.00 167 ILE A CA 1
ATOM 1367 C C . ILE A 1 167 ? 8.936 3.574 11.565 1.00 80.00 167 ILE A C 1
ATOM 1369 O O . ILE A 1 167 ? 8.400 3.494 12.667 1.00 80.00 167 ILE A O 1
ATOM 1373 N N . PHE A 1 168 ? 9.409 4.723 11.091 1.00 80.19 168 PHE A N 1
ATOM 1374 C CA . PHE A 1 168 ? 9.328 5.982 11.818 1.00 80.19 168 PHE A CA 1
ATOM 1375 C C . PHE A 1 168 ? 7.869 6.348 12.113 1.00 80.19 168 PHE A C 1
ATOM 1377 O O . PHE A 1 168 ? 7.512 6.566 13.268 1.00 80.19 168 PHE A O 1
ATOM 1384 N N . LEU A 1 169 ? 6.994 6.296 11.105 1.00 77.00 169 LEU A N 1
ATOM 1385 C CA . LEU A 1 169 ? 5.552 6.488 11.280 1.00 77.00 169 LEU A CA 1
ATOM 1386 C C . LEU A 1 169 ? 4.949 5.461 12.254 1.00 77.00 169 LEU A C 1
ATOM 1388 O O . LEU A 1 169 ? 4.079 5.806 13.053 1.00 77.00 169 LEU A O 1
ATOM 1392 N N . CYS A 1 170 ? 5.436 4.214 12.243 1.00 71.56 170 CYS A N 1
ATOM 1393 C CA . CYS A 1 170 ? 5.015 3.191 13.203 1.00 71.56 170 CYS A CA 1
ATOM 1394 C C . CYS A 1 170 ? 5.401 3.547 14.642 1.00 71.56 170 CYS A C 1
ATOM 1396 O O . CYS A 1 170 ? 4.591 3.330 15.540 1.00 71.56 170 CYS A O 1
ATOM 1398 N N . MET A 1 171 ? 6.603 4.084 14.855 1.00 74.69 171 MET A N 1
ATOM 1399 C CA . MET A 1 171 ? 7.102 4.458 16.178 1.00 74.69 171 MET A CA 1
ATOM 1400 C C . MET A 1 171 ? 6.308 5.628 16.775 1.00 74.69 171 MET A C 1
ATOM 1402 O O . MET A 1 171 ? 5.985 5.606 17.962 1.00 74.69 171 MET A O 1
ATOM 1406 N N . PHE A 1 172 ? 5.942 6.617 15.953 1.00 72.62 172 PHE A N 1
ATOM 1407 C CA . PHE A 1 172 ? 5.079 7.719 16.393 1.00 72.62 172 PHE A CA 1
ATOM 1408 C C . PHE A 1 172 ? 3.676 7.230 16.747 1.00 72.62 172 PHE A C 1
ATOM 1410 O O . PHE A 1 172 ? 3.197 7.526 17.836 1.00 72.62 172 PHE A O 1
ATOM 1417 N N . SER A 1 173 ? 3.074 6.384 15.904 1.00 70.88 173 SER A N 1
ATOM 1418 C CA . SER A 1 173 ? 1.760 5.802 16.204 1.00 70.88 173 SER A CA 1
ATOM 1419 C C . SER A 1 173 ? 1.758 5.012 17.516 1.00 70.88 173 SER A C 1
ATOM 1421 O O . SER A 1 173 ? 0.835 5.169 18.304 1.00 70.88 173 SER A O 1
ATOM 1423 N N . SER A 1 174 ? 2.779 4.186 17.785 1.00 71.31 174 SER A N 1
ATOM 1424 C CA . SER A 1 174 ? 2.824 3.401 19.029 1.00 71.31 174 SER A CA 1
ATOM 1425 C C . SER A 1 174 ? 3.014 4.256 20.278 1.00 71.31 174 SER A C 1
ATOM 1427 O O . SER A 1 174 ? 2.584 3.868 21.361 1.00 71.31 174 SER A O 1
ATOM 1429 N N . LYS A 1 175 ? 3.693 5.400 20.142 1.00 71.94 175 LYS A N 1
ATOM 1430 C CA . LYS A 1 175 ? 3.904 6.319 21.258 1.00 71.94 175 LYS A CA 1
ATOM 1431 C C . LYS A 1 175 ? 2.585 6.965 21.678 1.00 71.94 175 LYS A C 1
ATOM 1433 O O . LYS A 1 175 ? 2.314 7.033 22.873 1.00 71.94 175 LYS A O 1
ATOM 1438 N N . ASP A 1 176 ? 1.773 7.366 20.704 1.00 71.94 176 ASP A N 1
ATOM 1439 C CA . ASP A 1 176 ? 0.453 7.944 20.957 1.00 71.94 176 ASP A CA 1
ATOM 1440 C C . ASP A 1 176 ? -0.480 6.918 21.622 1.00 71.94 176 ASP A C 1
ATOM 1442 O O . ASP A 1 176 ? -1.154 7.243 22.598 1.00 71.94 176 ASP A O 1
ATOM 1446 N N . ASP A 1 177 ? -0.462 5.661 21.159 1.00 70.31 177 ASP A N 1
ATOM 1447 C CA . ASP A 1 177 ? -1.269 4.582 21.747 1.00 70.31 177 ASP A CA 1
ATOM 1448 C C . ASP A 1 177 ? -0.860 4.303 23.215 1.00 70.31 177 ASP A C 1
ATOM 1450 O O . ASP A 1 177 ? -1.717 4.181 24.090 1.00 70.31 177 ASP A O 1
ATOM 1454 N N . ALA A 1 178 ? 0.444 4.279 23.521 1.00 70.62 178 ALA A N 1
ATOM 1455 C CA . ALA A 1 178 ? 0.940 4.060 24.884 1.00 70.62 178 ALA A CA 1
ATOM 1456 C C . ALA A 1 178 ? 0.612 5.221 25.843 1.00 70.62 178 ALA A C 1
ATOM 1458 O O . ALA A 1 178 ? 0.372 5.006 27.032 1.00 70.62 178 ALA A O 1
ATOM 1459 N N . GLU A 1 179 ? 0.599 6.462 25.347 1.00 73.12 179 GLU A N 1
ATOM 1460 C CA . GLU A 1 179 ? 0.202 7.622 26.149 1.00 73.12 179 GLU A CA 1
ATOM 1461 C C . GLU A 1 179 ? -1.293 7.581 26.499 1.00 73.12 179 GLU A C 1
ATOM 1463 O O . GLU A 1 179 ? -1.679 7.953 27.610 1.00 73.12 179 GLU A O 1
ATOM 1468 N N . ILE A 1 180 ? -2.131 7.101 25.576 1.00 74.56 180 ILE A N 1
ATOM 1469 C CA . ILE A 1 180 ? -3.566 6.916 25.814 1.00 74.56 180 ILE A CA 1
ATOM 1470 C C . ILE A 1 180 ? -3.796 5.837 26.877 1.00 74.56 180 ILE A C 1
ATOM 1472 O O . ILE A 1 180 ? -4.511 6.100 27.844 1.00 74.56 180 ILE A O 1
ATOM 1476 N N . ASP A 1 181 ? -3.149 4.675 26.751 1.00 73.19 181 ASP A N 1
ATOM 1477 C CA . ASP A 1 181 ? -3.287 3.577 27.718 1.00 73.19 181 ASP A CA 1
ATOM 1478 C C . ASP A 1 181 ? -2.844 4.005 29.134 1.00 73.19 181 ASP A C 1
ATOM 1480 O O . ASP A 1 181 ? -3.509 3.682 30.121 1.00 73.19 181 ASP A O 1
ATOM 1484 N N . ASN A 1 182 ? -1.769 4.797 29.254 1.00 77.50 182 ASN A N 1
ATOM 1485 C CA . ASN A 1 182 ? -1.334 5.347 30.544 1.00 77.50 182 ASN A CA 1
ATOM 1486 C C . ASN A 1 182 ? -2.361 6.322 31.140 1.00 77.50 182 ASN A C 1
ATOM 1488 O O . ASN A 1 182 ? -2.657 6.240 32.330 1.00 77.50 182 ASN A O 1
ATOM 1492 N N . LYS A 1 183 ? -2.960 7.203 30.327 1.00 75.19 183 LYS A N 1
ATOM 1493 C CA . LYS A 1 183 ? -4.020 8.112 30.800 1.00 75.19 183 LYS A CA 1
ATOM 1494 C C . LYS A 1 183 ? -5.261 7.352 31.265 1.00 75.19 183 LYS A C 1
ATOM 1496 O O . LYS A 1 183 ? -5.866 7.737 32.262 1.00 75.19 183 LYS A O 1
ATOM 1501 N N . GLU A 1 184 ? -5.644 6.279 30.572 1.00 73.06 184 GLU A N 1
ATOM 1502 C CA . GLU A 1 184 ? -6.749 5.421 31.017 1.00 73.06 184 GLU A CA 1
ATOM 1503 C C . GLU A 1 184 ? -6.432 4.736 32.354 1.00 73.06 184 GLU A C 1
ATOM 1505 O O . GLU A 1 184 ? -7.296 4.678 33.234 1.00 73.06 184 GLU A O 1
ATOM 1510 N N . LEU A 1 185 ? -5.190 4.273 32.540 1.00 79.38 185 LEU A N 1
ATOM 1511 C CA . LEU A 1 185 ? -4.731 3.679 33.796 1.00 79.38 185 LEU A CA 1
ATOM 1512 C C . LEU A 1 185 ? -4.787 4.685 34.957 1.00 79.38 185 LEU A C 1
ATOM 1514 O O . LEU A 1 185 ? -5.292 4.347 36.030 1.00 79.38 185 LEU A O 1
ATOM 1518 N N . ASP A 1 186 ? -4.321 5.915 34.735 1.00 80.94 186 ASP A N 1
ATOM 1519 C CA . ASP A 1 186 ? -4.330 6.986 35.737 1.00 80.94 186 ASP A CA 1
ATOM 1520 C C . ASP A 1 186 ? -5.761 7.342 36.165 1.00 80.94 186 ASP A C 1
ATOM 1522 O O . ASP A 1 186 ? -6.051 7.452 37.359 1.00 80.94 186 ASP A O 1
ATOM 1526 N N . ILE A 1 187 ? -6.689 7.445 35.206 1.00 78.12 187 ILE A N 1
ATOM 1527 C CA . ILE A 1 187 ? -8.111 7.687 35.492 1.00 78.12 187 ILE A CA 1
ATOM 1528 C C . ILE A 1 187 ? -8.690 6.531 36.319 1.00 78.12 187 ILE A C 1
ATOM 1530 O O . ILE A 1 187 ? -9.361 6.763 37.326 1.00 78.12 187 ILE A O 1
ATOM 1534 N N . ALA A 1 188 ? -8.407 5.280 35.944 1.00 76.50 188 ALA A N 1
ATOM 1535 C CA . ALA A 1 188 ? -8.889 4.112 36.680 1.00 76.50 188 ALA A CA 1
ATOM 1536 C C . ALA A 1 188 ? -8.351 4.061 38.125 1.00 76.50 188 ALA A C 1
ATOM 1538 O O . ALA A 1 188 ? -9.086 3.705 39.051 1.00 76.50 188 ALA A O 1
ATOM 1539 N N . GLN A 1 189 ? -7.090 4.449 38.345 1.00 80.00 189 GLN A N 1
ATOM 1540 C CA . GLN A 1 189 ? -6.498 4.540 39.683 1.00 80.00 189 GLN A CA 1
ATOM 1541 C C . GLN A 1 189 ? -7.102 5.675 40.520 1.00 80.00 189 GLN A C 1
ATOM 1543 O O . GLN A 1 189 ? -7.362 5.477 41.712 1.00 80.00 189 GLN A O 1
ATOM 1548 N N . GLN A 1 190 ? -7.391 6.832 39.914 1.00 79.81 190 GLN A N 1
ATOM 1549 C CA . GLN A 1 190 ? -8.060 7.939 40.604 1.00 79.81 190 GLN A CA 1
ATOM 1550 C C . GLN A 1 190 ? -9.430 7.514 41.143 1.00 79.81 190 GLN A C 1
ATOM 1552 O O . GLN A 1 190 ? -9.677 7.662 42.338 1.00 79.81 190 GLN A O 1
ATOM 1557 N N . TYR A 1 191 ? -10.268 6.879 40.316 1.00 73.31 191 TYR A N 1
ATOM 1558 C CA . TYR A 1 191 ? -11.581 6.381 40.749 1.00 73.31 191 TYR A CA 1
ATOM 1559 C C . TYR A 1 191 ? -11.494 5.361 41.890 1.00 73.31 191 TYR A C 1
ATOM 1561 O O . TYR A 1 191 ? -12.334 5.363 42.790 1.00 73.31 191 TYR A O 1
ATOM 1569 N N . LYS A 1 192 ? -10.469 4.499 41.889 1.00 79.06 192 LYS A N 1
ATOM 1570 C CA . LYS A 1 192 ? -10.268 3.512 42.960 1.00 79.06 192 LYS A CA 1
ATOM 1571 C C . LYS A 1 192 ? -9.899 4.169 44.292 1.00 79.06 192 LYS A C 1
ATOM 1573 O O . LYS A 1 192 ? -10.309 3.684 45.338 1.00 79.06 192 LYS A O 1
ATOM 1578 N N . THR A 1 193 ? -9.144 5.265 44.249 1.00 78.88 193 THR A N 1
ATOM 1579 C CA . THR A 1 193 ? -8.711 5.991 45.453 1.00 78.88 193 THR A CA 1
ATOM 1580 C C . THR A 1 193 ? -9.832 6.846 46.050 1.00 78.88 193 THR A C 1
ATOM 1582 O O . THR A 1 193 ? -9.852 7.045 47.253 1.00 78.88 193 THR A O 1
ATOM 1585 N N . THR A 1 194 ? -10.780 7.336 45.241 1.00 72.75 194 THR A N 1
ATOM 1586 C CA . THR A 1 194 ? -11.907 8.162 45.729 1.00 72.75 194 THR A CA 1
ATOM 1587 C C . THR A 1 194 ? -13.034 7.348 46.382 1.00 72.75 194 THR A C 1
ATOM 1589 O O . THR A 1 194 ? -13.830 7.907 47.127 1.00 72.75 194 THR A O 1
ATOM 1592 N N . ASN A 1 195 ? -13.116 6.043 46.105 1.00 57.91 195 ASN A N 1
ATOM 1593 C CA . ASN A 1 195 ? -14.167 5.155 46.623 1.00 57.91 195 ASN A CA 1
ATOM 1594 C C . ASN A 1 195 ? -13.752 4.333 47.862 1.00 57.91 195 ASN A C 1
ATOM 1596 O O . ASN A 1 195 ? -14.545 3.510 48.319 1.00 57.91 195 ASN A O 1
ATOM 1600 N N . ASN A 1 196 ? -12.539 4.540 48.383 1.00 52.59 196 ASN A N 1
ATOM 1601 C CA . ASN A 1 196 ? -12.059 3.987 49.655 1.00 52.59 196 ASN A CA 1
ATOM 1602 C C . ASN A 1 196 ? -12.025 5.082 50.721 1.00 52.59 196 ASN A C 1
ATOM 1604 O O . ASN A 1 196 ? -12.313 4.752 51.891 1.00 52.59 196 ASN A O 1
#

Foldseek 3Di:
DVVVVVVVLVVVLVVLVVVLVVLVVVLVVLVPDDDDLVSLVVNLLSLLVLLLSLLVSLVSLVVVVVVVVVVVVVVVVVQVVVCVVDPDRPDPCVVVVVVVVVVVVSVVSNVVSVVSNVVSVVRNVVSVVSSVCCVCPVVVDPPDPVVVCVVVVVSVVSNVVSVVVSVVVVVVVVVVVVVVVVVVVVVVVVVVVVVD

Radius of gyration: 24.48 Å; chains: 1; bounding box: 62×22×76 Å

InterPro domains:
  IPR056918 Octameric membrane protein [PF24838] (1-128)

Sequence (196 aa):
MKKAEAQSYWQRSMLFLAMGAVITLFFGIVFFSTSTLITYFIEMVISIMGITISHAWYRVTVNNNYWHKSWYRHVSQLESQLAECSKKPVRMISELKSNQNNNTALLLNKTLNIIFFVFWCVLPIISVVKFFYYLVYINGVSLSLMNTLFLCIPFLIMVFLSIAINIFLCMFSSKDDAEIDNKELDIAQQYKTTNN

Organism: NCBI:txid2498113

Secondary structure (DSSP, 8-state):
-HHHHHHHHHHHHHHHHHHHHHHHHHHHHHHTS---HHHHHHHHHHHHHHHHHHHHHHHHHHHHHHHHHHHHHHHHHHHHHHHHH-SS---SHHHHHHTGGGHHHHHHHHHHHHHHHHHHHHHHHHHHHHHHHIIIIIS-----HHHHHHHHHHHHHHHHHHHHHHHHHHHHHHHHHHHHHHHHHHHHHHHHHHT-